Protein AF-A0AAD9HE12-F1 (afdb_monomer)

pLDDT: mean 70.18, std 16.87, range [31.22, 96.75]

Secondary structure (DSSP, 8-state):
---SHHHHHHHHHHHHHHHHTT-SSTTHHHHHHHHHHHHHHHH-TTSS-HHHHHHHHHHHHHHHHHHH-TTSHHHHHHHHHHHHHHHT--TT-HHHHHHHHHHHHHHHHHHHHHHHHHTT---TTHHHHHHHHHHHHHHT--S-GGGS-HHHHHHHHHHHHHHHHHHTTT-HHHHHHHHHHHHHHHHHHHHH--SHHHHHHHHHHHHHHHHHHHHHHHHTT-HHHHHHHHHHHHT-HHHHHHHHHHHHHHHHTS--

Foldseek 3Di:
DQADVLLVVVLVVLVVVCVVVVHDFSLVVLVVLLVVLLVCLVPPLPPDDLVNLLVLLVVLLVLVCNNPNCPPPVNVVSVVVSVVSVVPPDPPCPVVCSVVSSLSSLVSSLSSLLSSVSSVTDQPCSLVSLVSSLVSLCVVPVDDLLPDDLSSLQSNLSSLCSNLVSCVVPDLVSNLVSLVSSLVSLVSSLVPDPDPVSNVVSVVSNVVSLVVNLVSCVVVVVNVVSVVSVVVCVPPPVNVVVVVVVVVVVVVVVPD

Nearest PDB structures (foldseek):
  8f6q-assembly1_A  TM=4.944E-01  e=7.610E-02  synthetic construct
  5cwn-assembly1_A  TM=4.632E-01  e=9.139E-02  synthetic construct
  8fbo-assembly1_C  TM=3.553E-01  e=4.199E-02  synthetic construct
  8uc6-assembly1_C  TM=3.581E-01  e=2.248E+00  Homo sapiens

Structure (mmCIF, N/CA/C/O backbone):
data_AF-A0AAD9HE12-F1
#
_entry.id   AF-A0AAD9HE12-F1
#
loop_
_atom_site.group_PDB
_atom_site.id
_atom_site.type_symbol
_atom_site.label_atom_id
_atom_site.label_alt_id
_atom_site.label_comp_id
_atom_site.label_asym_id
_atom_site.label_entity_id
_atom_site.label_seq_id
_atom_site.pdbx_PDB_ins_code
_atom_site.Cartn_x
_atom_site.Cartn_y
_atom_site.Cartn_z
_atom_site.occupancy
_atom_site.B_iso_or_equiv
_atom_site.auth_seq_id
_atom_site.auth_comp_id
_atom_site.auth_asym_id
_atom_site.auth_atom_id
_atom_site.pdbx_PDB_model_num
ATOM 1 N N . MET A 1 1 ? 1.353 26.299 -1.056 1.00 31.22 1 MET A N 1
ATOM 2 C CA . MET A 1 1 ? 0.151 26.610 -1.859 1.00 31.22 1 MET A CA 1
ATOM 3 C C . MET A 1 1 ? 0.439 26.243 -3.316 1.00 31.22 1 MET A C 1
ATOM 5 O O . MET A 1 1 ? 0.582 27.115 -4.154 1.00 31.22 1 MET A O 1
ATOM 9 N N . TYR A 1 2 ? 0.605 24.945 -3.586 1.00 47.25 2 TYR A N 1
ATOM 10 C CA . TYR A 1 2 ? 0.9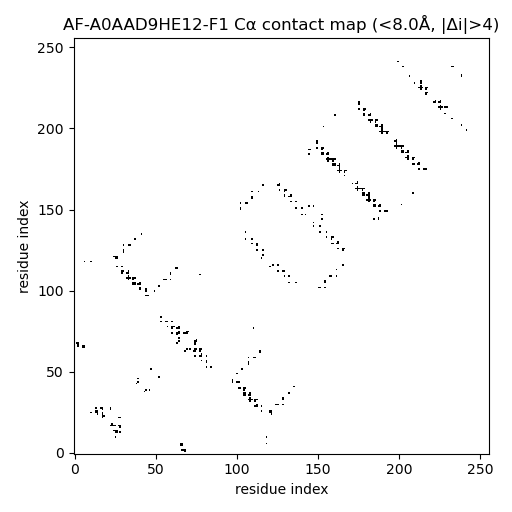69 24.383 -4.894 1.00 47.25 2 TYR A CA 1
ATOM 11 C C . TYR A 1 2 ? 0.184 23.083 -5.062 1.00 47.25 2 TYR A C 1
ATOM 13 O O . TYR A 1 2 ? 0.623 22.068 -4.536 1.00 47.25 2 TYR A O 1
ATOM 21 N N . THR A 1 3 ? -1.003 23.110 -5.675 1.00 50.00 3 THR A N 1
ATOM 22 C CA . THR A 1 3 ? -1.846 21.895 -5.736 1.00 50.00 3 THR A CA 1
ATOM 23 C C . THR A 1 3 ? -2.835 21.800 -6.908 1.00 50.00 3 THR A C 1
ATOM 25 O O . THR A 1 3 ? -3.318 20.702 -7.160 1.00 50.00 3 THR A O 1
ATOM 28 N N . THR A 1 4 ? -3.127 22.863 -7.672 1.00 55.47 4 THR A N 1
ATOM 29 C CA . THR A 1 4 ? -4.153 22.789 -8.747 1.00 55.47 4 THR A CA 1
ATOM 30 C C . THR A 1 4 ? -3.553 22.767 -10.155 1.00 55.47 4 THR A C 1
ATOM 32 O O . THR A 1 4 ? -3.792 21.835 -10.916 1.00 55.47 4 THR A O 1
ATOM 35 N N . GLU A 1 5 ? -2.699 23.737 -10.483 1.00 52.72 5 GLU A N 1
ATOM 36 C CA . GLU A 1 5 ? -2.133 23.921 -11.832 1.00 52.72 5 GLU A CA 1
ATOM 37 C C . GLU A 1 5 ? -1.258 22.737 -12.284 1.00 52.72 5 GLU A C 1
ATOM 39 O O . GLU A 1 5 ? -1.312 22.278 -13.422 1.00 52.72 5 GLU A O 1
ATOM 44 N N . ASN A 1 6 ? -0.511 22.159 -11.349 1.00 54.78 6 ASN A N 1
ATOM 45 C CA . ASN A 1 6 ? 0.391 21.039 -11.600 1.00 54.78 6 ASN A CA 1
ATOM 46 C C . ASN A 1 6 ? -0.341 19.704 -11.810 1.00 54.78 6 ASN A C 1
ATOM 48 O O . ASN A 1 6 ? 0.046 18.910 -12.672 1.00 54.78 6 ASN A O 1
ATOM 52 N N . GLY A 1 7 ? -1.430 19.479 -11.067 1.00 56.69 7 GLY A N 1
ATOM 53 C CA . GLY A 1 7 ? -2.327 18.345 -11.294 1.00 56.69 7 GLY A CA 1
ATOM 54 C C . GLY A 1 7 ? -2.987 18.423 -12.671 1.00 56.69 7 GLY A C 1
ATOM 55 O O . GLY A 1 7 ? -3.076 17.414 -13.369 1.00 56.69 7 GLY A O 1
ATOM 56 N N . GLU A 1 8 ? -3.353 19.631 -13.112 1.00 63.91 8 GLU A N 1
ATOM 57 C CA . GLU A 1 8 ? -3.877 19.859 -14.459 1.00 63.91 8 GLU A CA 1
ATOM 58 C C . GLU A 1 8 ? -2.843 19.575 -15.553 1.00 63.91 8 GLU A C 1
ATOM 60 O O . GLU A 1 8 ? -3.201 18.999 -16.579 1.00 63.91 8 GLU A O 1
ATOM 65 N N . ILE A 1 9 ? -1.568 19.931 -15.360 1.00 64.75 9 ILE A N 1
ATOM 66 C CA . ILE A 1 9 ? -0.500 19.643 -16.335 1.00 64.75 9 ILE A CA 1
ATOM 67 C C . ILE A 1 9 ? -0.335 18.133 -16.528 1.00 64.75 9 ILE A C 1
ATOM 69 O O . ILE A 1 9 ? -0.350 17.653 -17.664 1.00 64.75 9 ILE A O 1
ATOM 73 N N . LEU A 1 10 ? -0.231 17.367 -15.439 1.00 61.72 10 LEU A N 1
ATOM 74 C CA . LEU A 1 10 ? -0.092 15.913 -15.531 1.00 61.72 10 LEU A CA 1
ATOM 75 C C . LEU A 1 10 ? -1.358 15.259 -16.099 1.00 61.72 10 LEU A C 1
ATOM 77 O O . LEU A 1 10 ? -1.271 14.369 -16.943 1.00 61.72 10 LEU A O 1
ATOM 81 N N . GLN A 1 11 ? -2.542 15.738 -15.716 1.00 63.03 11 GLN A N 1
ATOM 82 C CA . GLN A 1 11 ? -3.800 15.275 -16.296 1.00 63.03 11 GLN A CA 1
ATOM 83 C C . GLN A 1 11 ? -3.858 15.542 -17.810 1.00 63.03 11 GLN A C 1
ATOM 85 O O . GLN A 1 11 ? -4.242 14.657 -18.575 1.00 63.03 11 GLN A O 1
ATOM 90 N N . ARG A 1 12 ? -3.424 16.723 -18.270 1.00 65.56 12 ARG A N 1
ATOM 91 C CA . ARG A 1 12 ? -3.326 17.061 -19.701 1.00 65.56 12 ARG A CA 1
ATOM 92 C C . ARG A 1 12 ? -2.323 16.165 -20.426 1.00 65.56 12 ARG A C 1
ATOM 94 O O . ARG A 1 12 ? -2.618 15.722 -21.534 1.00 65.56 12 ARG A O 1
ATOM 101 N N . TYR A 1 13 ? -1.188 15.853 -19.801 1.00 65.31 13 TYR A N 1
ATOM 102 C CA . TYR A 1 13 ? -0.200 14.922 -20.347 1.00 65.31 1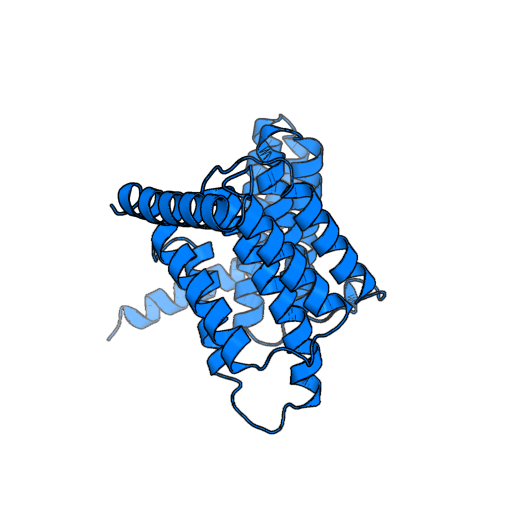3 TYR A CA 1
ATOM 103 C C . TYR A 1 13 ? -0.773 13.507 -20.517 1.00 65.31 13 TYR A C 1
ATOM 105 O O . TYR A 1 13 ? -0.642 12.909 -21.582 1.00 65.31 13 TYR A O 1
ATOM 113 N N . LEU A 1 14 ? -1.495 12.994 -19.520 1.00 62.59 14 LEU A N 1
ATOM 114 C CA . LEU A 1 14 ? -2.127 11.672 -19.578 1.00 62.59 14 LEU A CA 1
ATOM 115 C C . LEU A 1 14 ? -3.266 11.601 -20.602 1.00 62.59 14 LEU A C 1
ATOM 117 O O . LEU A 1 14 ? -3.396 10.610 -21.322 1.00 62.59 14 LEU A O 1
ATOM 121 N N . ILE A 1 15 ? -4.054 12.672 -20.733 1.00 62.66 15 ILE A N 1
ATOM 122 C CA . ILE A 1 15 ? -5.047 12.813 -21.807 1.00 62.66 15 ILE A CA 1
ATOM 123 C C . ILE A 1 15 ? -4.356 12.799 -23.175 1.00 62.66 15 ILE A C 1
ATOM 125 O O . ILE A 1 15 ? -4.838 12.147 -24.101 1.00 62.66 15 ILE A O 1
ATOM 129 N N . HIS A 1 16 ? -3.229 13.501 -23.315 1.00 63.91 16 HIS A N 1
ATOM 130 C CA . HIS A 1 16 ? -2.462 13.531 -24.556 1.00 63.91 16 HIS A CA 1
ATOM 131 C C . HIS A 1 16 ? -1.905 12.149 -24.918 1.00 63.91 16 HIS A C 1
ATOM 133 O O . HIS A 1 16 ? -2.128 11.687 -26.035 1.00 63.91 16 HIS A O 1
ATOM 139 N N . LEU A 1 17 ? -1.281 11.450 -23.965 1.00 57.59 17 LEU A N 1
ATOM 140 C CA . LEU A 1 17 ? -0.826 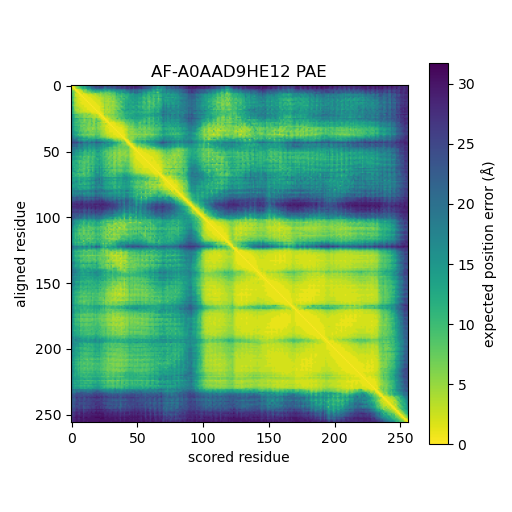10.069 -24.146 1.00 57.59 17 LEU A CA 1
ATOM 141 C C . LEU A 1 17 ? -1.972 9.131 -24.528 1.00 57.59 17 LEU A C 1
ATOM 143 O O . LEU A 1 17 ? -1.816 8.307 -25.423 1.00 57.59 17 LEU A O 1
ATOM 147 N N . SER A 1 18 ? -3.138 9.286 -23.899 1.00 57.91 18 SER A N 1
ATOM 148 C CA . SER A 1 18 ? -4.309 8.470 -24.227 1.00 57.91 18 SER A CA 1
ATOM 149 C C . SER A 1 18 ? -4.741 8.669 -25.678 1.00 57.91 18 SER A C 1
ATOM 151 O O . SER A 1 18 ? -5.004 7.701 -26.376 1.00 57.91 18 SER A O 1
ATOM 153 N N . ARG A 1 19 ? -4.730 9.913 -26.174 1.00 63.00 19 ARG A N 1
ATOM 154 C CA . ARG A 1 19 ? -5.018 10.208 -27.587 1.00 63.00 19 ARG A CA 1
ATOM 155 C C . ARG A 1 19 ? -3.965 9.632 -28.531 1.00 63.00 19 ARG A C 1
ATOM 157 O O . ARG A 1 19 ? -4.328 9.119 -29.580 1.00 63.00 19 ARG A O 1
ATOM 164 N N . MET A 1 20 ? -2.682 9.717 -28.172 1.00 57.50 20 MET A N 1
ATOM 165 C CA . MET A 1 20 ? -1.594 9.166 -28.990 1.00 57.50 20 MET A CA 1
ATOM 166 C C . MET A 1 20 ? -1.675 7.644 -29.131 1.00 57.50 20 MET A C 1
ATOM 168 O O . MET A 1 20 ? -1.297 7.108 -30.166 1.00 57.50 20 MET A O 1
ATOM 172 N N . LEU A 1 21 ? -2.145 6.961 -28.089 1.00 60.75 21 LEU A N 1
ATOM 173 C CA . LEU A 1 21 ? -2.214 5.504 -28.020 1.00 60.75 21 LEU A CA 1
ATOM 174 C C . LEU A 1 21 ? -3.592 4.940 -28.415 1.00 60.75 21 LEU A C 1
ATOM 176 O O . LEU A 1 21 ? -3.812 3.743 -28.261 1.00 60.75 21 LEU A O 1
ATOM 180 N N . ASP A 1 22 ? -4.511 5.788 -28.891 1.00 72.25 22 ASP A N 1
ATOM 181 C CA . ASP A 1 22 ? -5.915 5.448 -29.185 1.00 72.25 22 ASP A CA 1
ATOM 182 C C . ASP A 1 22 ? -6.651 4.785 -27.998 1.00 72.25 22 ASP A C 1
ATOM 184 O O . ASP A 1 22 ? -7.403 3.818 -28.109 1.00 72.25 22 ASP A O 1
ATOM 188 N N . ILE A 1 23 ? -6.395 5.315 -26.802 1.00 68.38 23 ILE A N 1
ATOM 189 C CA . ILE A 1 23 ? -6.918 4.836 -25.527 1.00 68.38 23 ILE A CA 1
ATOM 190 C C . ILE A 1 23 ? -8.110 5.698 -25.102 1.00 68.38 23 ILE A C 1
ATOM 192 O O . ILE A 1 23 ? -8.026 6.923 -24.993 1.00 68.38 23 ILE A O 1
ATOM 196 N N . LYS A 1 24 ? -9.232 5.040 -24.794 1.00 69.56 24 LYS A N 1
ATOM 197 C CA . LYS A 1 24 ? -10.515 5.692 -24.495 1.00 69.56 24 LYS A CA 1
ATOM 198 C C . LYS A 1 24 ? -10.537 6.436 -23.154 1.00 69.56 24 LYS A C 1
ATOM 200 O O . LYS A 1 24 ? -11.237 7.442 -23.033 1.00 69.56 24 LYS A O 1
ATOM 205 N N . TYR A 1 25 ? -9.807 5.955 -22.145 1.00 65.75 25 TYR A N 1
ATOM 206 C CA . TYR A 1 25 ? -9.853 6.506 -20.788 1.00 65.75 25 TYR A CA 1
ATOM 207 C C . TYR A 1 25 ? -8.529 7.177 -20.391 1.00 65.75 25 TYR A C 1
ATOM 209 O O . TYR A 1 25 ? -7.493 6.522 -20.427 1.00 65.75 25 TYR A O 1
ATOM 217 N N . PRO A 1 26 ? -8.538 8.436 -19.906 1.00 55.84 26 PRO A N 1
ATOM 218 C CA . PRO A 1 26 ? -7.313 9.163 -19.552 1.00 55.84 26 PRO A CA 1
ATOM 219 C C . PRO A 1 26 ? -6.422 8.511 -18.479 1.00 55.84 26 PRO A C 1
ATOM 221 O O . PRO A 1 26 ? -5.240 8.825 -18.401 1.00 55.84 26 PRO A O 1
ATOM 224 N N . GLY A 1 27 ? -6.979 7.630 -17.635 1.00 59.03 27 GLY A N 1
ATOM 225 C CA . GLY A 1 27 ? -6.230 6.863 -16.626 1.00 59.03 27 GLY A CA 1
ATOM 226 C C . GLY A 1 27 ? -5.652 5.539 -17.133 1.00 59.03 27 GLY A C 1
ATOM 227 O O . GLY A 1 27 ? -4.763 4.972 -16.509 1.00 59.03 27 GLY A O 1
ATOM 228 N N . GLN A 1 28 ? -6.103 5.058 -18.288 1.00 64.38 28 GLN A N 1
ATOM 229 C CA . GLN A 1 28 ? -5.742 3.744 -18.812 1.00 64.38 28 GLN A CA 1
ATOM 230 C C . GLN A 1 28 ? -4.272 3.620 -19.276 1.00 64.38 28 GLN A C 1
ATOM 232 O O . GLN A 1 28 ? -3.720 2.534 -19.108 1.00 64.38 28 GLN A O 1
ATOM 237 N N . PRO A 1 29 ? -3.554 4.678 -19.727 1.00 64.38 29 PRO A N 1
ATOM 238 C CA . PRO A 1 29 ? -2.102 4.584 -19.914 1.00 64.38 29 PRO A CA 1
ATOM 239 C C . PRO A 1 29 ? -1.359 4.243 -18.616 1.00 64.38 29 PRO A C 1
ATOM 241 O O . PRO A 1 29 ? -0.378 3.502 -18.634 1.00 64.38 29 PRO A O 1
ATOM 244 N N . ILE A 1 30 ? -1.847 4.745 -17.477 1.00 64.06 30 ILE A N 1
ATOM 245 C CA . ILE A 1 30 ? -1.282 4.429 -16.165 1.00 64.06 30 ILE A CA 1
ATOM 246 C C . ILE A 1 30 ? -1.613 2.986 -15.775 1.00 64.06 30 ILE A C 1
ATOM 248 O O . ILE A 1 30 ? -0.721 2.258 -15.339 1.00 64.06 30 ILE A O 1
ATOM 252 N N . SER A 1 31 ? -2.854 2.545 -15.987 1.00 64.00 31 SER A N 1
ATOM 253 C CA . SER A 1 31 ? -3.232 1.144 -15.773 1.00 64.00 31 SER A CA 1
ATOM 254 C C . SER A 1 31 ? -2.365 0.187 -16.596 1.00 64.00 31 SER A C 1
ATOM 256 O O . SER A 1 31 ? -1.912 -0.832 -16.078 1.00 64.00 31 SER A O 1
ATOM 258 N N . PHE A 1 32 ? -2.055 0.537 -17.848 1.00 66.50 32 PHE A N 1
ATOM 259 C CA . PHE A 1 32 ? -1.150 -0.236 -18.698 1.00 66.50 32 PHE A CA 1
ATOM 260 C C . PHE A 1 32 ? 0.290 -0.229 -18.194 1.00 66.50 32 PHE A C 1
ATOM 262 O O . PHE A 1 32 ? 0.913 -1.288 -18.164 1.00 66.50 32 PHE A O 1
ATOM 269 N N . ALA A 1 33 ? 0.807 0.915 -17.745 1.00 67.88 33 ALA A N 1
ATOM 270 C CA . ALA A 1 33 ? 2.136 0.985 -17.146 1.00 67.88 33 ALA A CA 1
ATOM 271 C C . ALA A 1 33 ? 2.226 0.122 -15.875 1.00 67.88 33 ALA A C 1
ATOM 273 O O . ALA A 1 33 ? 3.153 -0.672 -15.733 1.00 67.88 33 ALA A O 1
ATOM 274 N N . ALA A 1 34 ? 1.237 0.205 -14.981 1.00 67.94 34 ALA A N 1
ATOM 275 C CA . ALA A 1 34 ? 1.175 -0.617 -13.775 1.00 67.94 34 ALA A CA 1
ATOM 276 C C . ALA A 1 34 ? 1.058 -2.114 -14.097 1.00 67.94 34 ALA A C 1
ATOM 278 O O . ALA A 1 34 ? 1.786 -2.928 -13.528 1.00 67.94 34 ALA A O 1
ATOM 279 N N . ALA A 1 35 ? 0.191 -2.479 -15.044 1.00 69.00 35 ALA A N 1
ATOM 280 C CA . ALA A 1 35 ? 0.036 -3.856 -15.495 1.00 69.00 35 ALA A CA 1
ATOM 281 C C . ALA A 1 35 ? 1.322 -4.399 -16.131 1.00 69.00 35 ALA A C 1
ATOM 283 O O . ALA A 1 35 ? 1.683 -5.543 -15.858 1.00 69.00 35 ALA A O 1
ATOM 284 N N . ALA A 1 36 ? 2.025 -3.592 -16.930 1.00 70.56 36 ALA A N 1
ATOM 285 C CA . ALA A 1 36 ? 3.307 -3.949 -17.526 1.00 70.56 36 ALA A CA 1
ATOM 286 C C . ALA A 1 36 ? 4.388 -4.145 -16.453 1.00 70.56 36 ALA A C 1
ATOM 288 O O . ALA A 1 36 ? 5.088 -5.151 -16.478 1.00 70.56 36 ALA A O 1
ATOM 289 N N . MET A 1 37 ? 4.471 -3.262 -15.450 1.00 72.00 37 MET A N 1
ATOM 290 C CA . MET A 1 37 ? 5.394 -3.434 -14.318 1.00 72.00 37 MET A CA 1
ATOM 291 C C . MET A 1 37 ? 5.098 -4.724 -13.538 1.00 72.00 37 MET A C 1
ATOM 293 O O . MET A 1 37 ? 6.009 -5.491 -13.242 1.00 72.00 37 MET A O 1
ATOM 297 N N . GLN A 1 38 ? 3.825 -5.026 -13.270 1.00 72.19 38 GLN A N 1
ATOM 298 C CA . GLN A 1 38 ? 3.429 -6.290 -12.632 1.00 72.19 38 GLN A CA 1
ATOM 299 C C . GLN A 1 38 ? 3.722 -7.522 -13.508 1.00 72.19 38 GLN A C 1
ATOM 301 O O . GLN A 1 38 ? 4.017 -8.589 -12.983 1.00 72.19 38 GLN A O 1
ATOM 306 N N . GLN A 1 39 ? 3.653 -7.405 -14.837 1.00 71.56 39 GLN A N 1
ATOM 307 C CA . GLN A 1 39 ? 4.030 -8.489 -15.755 1.00 71.56 39 GLN A CA 1
ATOM 308 C C . GLN A 1 39 ? 5.547 -8.701 -15.818 1.00 71.56 39 GLN A C 1
ATOM 310 O O . GLN A 1 39 ? 5.995 -9.842 -15.909 1.00 71.56 39 GLN A O 1
ATOM 315 N N . LEU A 1 40 ? 6.339 -7.627 -15.746 1.00 68.62 40 LEU A N 1
ATOM 316 C CA . LEU A 1 40 ? 7.800 -7.711 -15.693 1.00 68.62 40 LEU A CA 1
ATOM 317 C C . LEU A 1 40 ? 8.273 -8.427 -14.424 1.00 68.62 40 LEU A C 1
ATOM 319 O O . LEU A 1 40 ? 9.210 -9.218 -14.500 1.00 68.62 40 LEU A O 1
ATOM 323 N N . PHE A 1 41 ? 7.573 -8.230 -13.303 1.00 65.38 41 PHE A N 1
ATOM 324 C CA . PHE A 1 41 ? 7.769 -9.023 -12.086 1.00 65.38 41 PHE A CA 1
ATOM 325 C C . PHE A 1 41 ? 7.509 -10.520 -12.299 1.00 65.38 41 PHE A C 1
ATOM 327 O O . PHE A 1 41 ? 8.310 -11.346 -11.876 1.00 65.38 41 PHE A O 1
ATOM 334 N N . ASP A 1 42 ? 6.395 -10.861 -12.951 1.00 65.06 42 ASP A N 1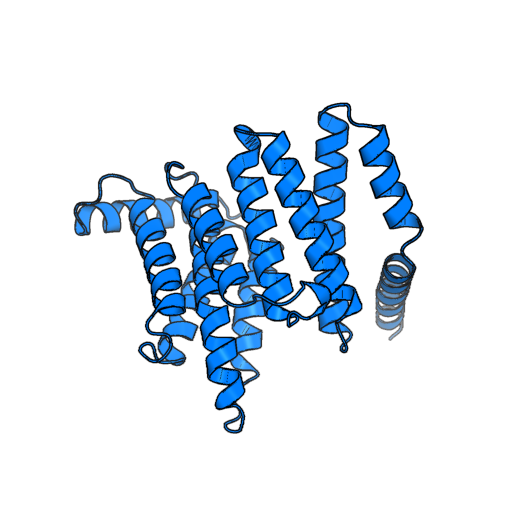
ATOM 335 C CA . ASP A 1 42 ? 5.937 -12.245 -13.125 1.00 65.06 42 ASP A CA 1
ATOM 336 C C . ASP A 1 42 ? 6.799 -13.038 -14.126 1.00 65.06 42 ASP A C 1
ATOM 338 O O . ASP A 1 42 ? 7.010 -14.236 -13.953 1.00 65.06 42 ASP A O 1
ATOM 342 N N . LYS A 1 43 ? 7.308 -12.392 -15.188 1.00 62.66 43 LYS A N 1
ATOM 343 C CA . LYS A 1 43 ? 7.855 -13.125 -16.346 1.00 62.66 43 LYS A CA 1
ATOM 344 C C . LYS A 1 43 ? 9.291 -12.789 -16.744 1.00 62.66 43 LYS A C 1
ATOM 346 O O . LYS A 1 43 ? 9.920 -13.633 -17.379 1.00 62.66 43 LYS A O 1
ATOM 351 N N . GLN A 1 44 ? 9.797 -11.578 -16.485 1.00 60.09 44 GLN A N 1
ATOM 352 C CA . GLN A 1 44 ? 10.957 -11.041 -17.226 1.00 60.09 44 GLN A CA 1
ATOM 353 C C . GLN A 1 44 ? 11.775 -9.991 -16.445 1.00 60.09 44 GLN A C 1
ATOM 355 O O . GLN A 1 44 ? 12.209 -8.983 -17.005 1.00 60.09 44 GLN A O 1
ATOM 360 N N . ALA A 1 45 ? 12.033 -10.222 -15.158 1.00 55.78 45 ALA A N 1
ATOM 361 C CA . ALA A 1 45 ? 12.737 -9.266 -14.298 1.00 55.78 45 ALA A CA 1
ATOM 362 C C . ALA A 1 45 ? 14.144 -8.857 -14.783 1.00 55.78 45 ALA A C 1
ATOM 364 O O . ALA A 1 45 ? 14.629 -7.775 -14.435 1.00 55.78 45 ALA A O 1
ATOM 365 N N . ASP A 1 46 ? 14.773 -9.696 -15.607 1.00 60.84 46 ASP A N 1
ATOM 366 C CA . ASP A 1 46 ? 16.124 -9.504 -16.141 1.00 60.84 46 ASP A CA 1
ATOM 367 C C . ASP A 1 46 ? 16.170 -8.611 -17.392 1.00 60.84 46 ASP A C 1
ATOM 369 O O . ASP A 1 46 ? 17.254 -8.220 -17.822 1.00 60.84 46 ASP A O 1
ATOM 373 N N . GLN A 1 47 ? 15.017 -8.279 -17.984 1.00 63.28 47 GLN A N 1
ATOM 374 C CA . GLN A 1 47 ? 14.951 -7.564 -19.264 1.00 63.28 47 GLN A CA 1
ATOM 375 C C . GLN A 1 47 ? 15.056 -6.044 -19.149 1.00 63.28 47 GLN A C 1
ATOM 377 O O . GLN A 1 47 ? 15.308 -5.379 -20.153 1.00 63.28 47 GLN A O 1
ATOM 382 N N . VAL A 1 48 ? 14.883 -5.486 -17.949 1.00 63.75 48 VAL A N 1
ATOM 383 C CA . VAL A 1 48 ? 15.043 -4.048 -17.712 1.00 63.75 48 VAL A CA 1
ATOM 384 C C . VAL A 1 48 ? 16.296 -3.818 -16.880 1.00 63.75 48 VAL A C 1
ATOM 386 O O . VAL A 1 48 ? 16.463 -4.357 -15.779 1.00 63.75 48 VAL A O 1
ATOM 389 N N . ASP A 1 49 ? 17.212 -3.019 -17.421 1.00 68.62 49 ASP A N 1
ATOM 390 C CA . ASP A 1 49 ? 18.409 -2.630 -16.695 1.00 68.62 49 ASP A CA 1
ATOM 391 C C . ASP A 1 49 ? 18.055 -1.760 -15.470 1.00 68.62 49 ASP A C 1
ATOM 393 O O . ASP A 1 49 ? 17.000 -1.123 -15.378 1.00 68.62 49 ASP A O 1
ATOM 397 N N . TYR A 1 50 ? 18.955 -1.741 -14.488 1.00 63.62 50 TYR A N 1
ATOM 398 C CA . TYR A 1 50 ? 18.723 -1.034 -13.229 1.00 63.62 50 TYR A CA 1
ATOM 399 C C . TYR A 1 50 ? 18.609 0.490 -13.407 1.00 63.62 50 TYR A C 1
ATOM 401 O O . TYR A 1 50 ? 17.834 1.128 -12.699 1.00 63.62 50 TYR A O 1
ATOM 409 N N . SER A 1 51 ? 19.347 1.082 -14.352 1.00 63.66 51 SER A N 1
ATOM 410 C CA . SER A 1 51 ? 19.298 2.526 -14.626 1.00 63.66 51 SER A CA 1
ATOM 411 C C . SER A 1 51 ? 17.954 2.972 -15.200 1.00 63.66 51 SER A C 1
ATOM 413 O O . SER A 1 51 ? 17.452 4.040 -14.842 1.00 63.66 51 SER A O 1
ATOM 415 N N . THR A 1 52 ? 17.333 2.139 -16.029 1.00 63.91 52 THR A N 1
ATOM 416 C CA . THR A 1 52 ? 16.002 2.357 -16.588 1.00 63.91 52 THR A CA 1
ATOM 417 C C . THR A 1 52 ? 14.954 2.287 -15.479 1.00 63.91 52 THR A C 1
ATOM 419 O O . THR A 1 52 ? 14.145 3.204 -15.338 1.00 63.91 52 THR A O 1
ATOM 422 N N . LEU A 1 53 ? 15.028 1.275 -14.609 1.00 62.12 53 LEU A N 1
ATOM 423 C CA . LEU A 1 53 ? 14.166 1.175 -13.425 1.00 62.12 53 LEU A CA 1
ATOM 424 C C . LEU A 1 53 ? 14.296 2.378 -12.489 1.00 62.12 53 LEU A C 1
ATOM 426 O O . LEU A 1 53 ? 13.291 2.947 -12.068 1.00 62.12 53 LEU A O 1
ATOM 430 N N . TYR A 1 54 ? 15.526 2.790 -12.194 1.00 61.66 54 TYR A N 1
ATOM 431 C CA . TYR A 1 54 ? 15.806 3.962 -11.373 1.00 61.66 54 TYR A CA 1
ATOM 432 C C . TYR A 1 54 ? 15.233 5.246 -11.989 1.00 61.66 54 TYR A C 1
ATOM 434 O O . TYR A 1 54 ? 14.614 6.055 -11.299 1.00 61.66 54 TYR A O 1
ATOM 442 N N . THR A 1 55 ? 15.378 5.414 -13.304 1.00 62.16 55 THR A N 1
ATOM 443 C CA . THR A 1 55 ? 14.829 6.568 -14.027 1.00 62.16 55 THR A CA 1
ATOM 444 C C . THR A 1 55 ? 13.310 6.623 -13.907 1.00 62.16 55 THR A C 1
ATOM 446 O O . THR A 1 55 ? 12.758 7.680 -13.604 1.00 62.16 55 THR A O 1
ATOM 449 N N . ILE A 1 56 ? 12.635 5.481 -14.061 1.00 62.88 56 ILE A N 1
ATOM 450 C CA . ILE A 1 56 ? 11.182 5.381 -13.888 1.00 62.88 56 ILE A CA 1
ATOM 451 C C . ILE A 1 56 ? 10.792 5.722 -12.442 1.00 62.88 56 ILE A C 1
ATOM 453 O O . ILE A 1 56 ? 9.868 6.503 -12.233 1.00 62.88 56 ILE A O 1
ATOM 457 N N . GLN A 1 57 ? 11.516 5.207 -11.441 1.00 61.41 57 GLN A N 1
ATOM 458 C CA . GLN A 1 57 ? 11.260 5.517 -10.026 1.00 61.41 57 GLN A CA 1
ATOM 459 C C . GLN A 1 57 ? 11.364 7.004 -9.727 1.00 61.41 57 GLN A C 1
ATOM 461 O O . GLN A 1 57 ? 10.488 7.547 -9.058 1.00 61.41 57 GLN A O 1
ATOM 466 N N . ARG A 1 58 ? 12.403 7.661 -10.250 1.00 60.25 58 ARG A N 1
ATOM 467 C CA . ARG A 1 58 ? 12.603 9.096 -10.073 1.00 60.25 58 ARG A CA 1
ATOM 468 C C . ARG A 1 58 ? 11.473 9.897 -10.712 1.00 60.25 58 ARG A C 1
ATOM 470 O O . ARG A 1 58 ? 10.858 10.696 -10.025 1.00 60.25 58 ARG A O 1
ATOM 477 N N . ILE A 1 59 ? 11.126 9.611 -11.970 1.00 61.28 59 ILE A N 1
ATOM 478 C CA . ILE A 1 59 ? 10.024 10.298 -12.670 1.00 61.28 59 ILE A CA 1
ATOM 479 C C . ILE A 1 59 ? 8.714 10.178 -11.883 1.00 61.28 59 ILE A C 1
ATOM 481 O O . ILE A 1 59 ? 7.983 11.154 -11.727 1.00 61.28 59 ILE A O 1
ATOM 485 N N . VAL A 1 60 ? 8.418 8.985 -11.367 1.00 60.34 60 VAL A N 1
ATOM 486 C CA . VAL A 1 60 ? 7.191 8.733 -10.608 1.00 60.34 60 VAL A CA 1
ATOM 487 C C . VAL A 1 60 ? 7.219 9.438 -9.242 1.00 60.34 60 VAL A C 1
ATOM 489 O O . VAL A 1 60 ? 6.212 10.025 -8.846 1.00 60.34 60 VAL A O 1
ATOM 492 N N . ALA A 1 61 ? 8.348 9.419 -8.528 1.00 59.19 61 ALA A N 1
ATOM 493 C CA . A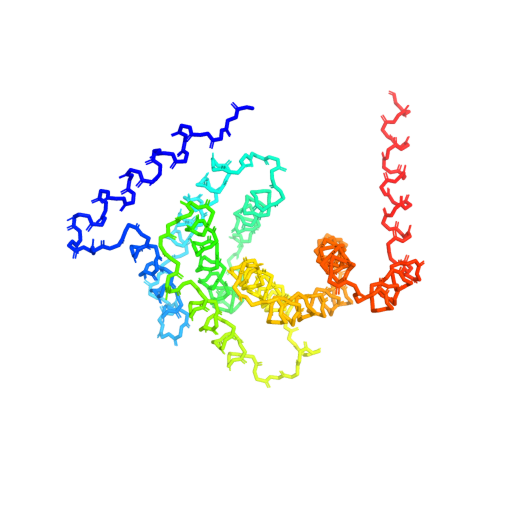LA A 1 61 ? 8.501 10.124 -7.253 1.00 59.19 61 ALA A CA 1
ATOM 494 C C . ALA A 1 61 ? 8.415 11.650 -7.414 1.00 59.19 61 ALA A C 1
ATOM 496 O O . ALA A 1 61 ? 7.753 12.313 -6.613 1.00 59.19 61 ALA A O 1
ATOM 497 N N . ASP A 1 62 ? 9.006 12.190 -8.482 1.00 58.84 62 ASP A N 1
ATOM 498 C CA . ASP A 1 62 ? 8.915 13.604 -8.848 1.00 58.84 62 ASP A CA 1
ATOM 499 C C . ASP A 1 62 ? 7.455 13.977 -9.126 1.00 58.84 62 ASP A C 1
ATOM 501 O O . ASP A 1 62 ? 6.952 14.960 -8.588 1.00 58.84 62 ASP A O 1
ATOM 505 N N . CYS A 1 63 ? 6.725 13.143 -9.876 1.00 58.09 63 CYS A N 1
ATOM 506 C CA . CYS A 1 63 ? 5.290 13.331 -10.098 1.00 58.09 63 CYS A CA 1
ATOM 507 C C . CYS A 1 63 ? 4.503 13.342 -8.776 1.00 58.09 63 CYS A C 1
ATOM 509 O O . CYS A 1 63 ? 3.613 14.168 -8.595 1.00 58.09 63 CYS A O 1
ATOM 511 N N . TYR A 1 64 ? 4.837 12.462 -7.831 1.00 55.72 64 TYR A N 1
ATOM 512 C CA . TYR A 1 64 ? 4.190 12.391 -6.519 1.00 55.72 64 TYR A CA 1
ATOM 513 C C . TYR A 1 64 ? 4.403 13.654 -5.685 1.00 55.72 64 TYR A C 1
ATOM 515 O O . TYR A 1 64 ? 3.441 14.270 -5.216 1.00 55.72 64 TYR A O 1
ATOM 523 N N . THR A 1 65 ? 5.668 14.055 -5.573 1.00 57.03 65 THR A N 1
ATOM 524 C CA . THR A 1 65 ? 6.107 15.280 -4.905 1.00 57.03 65 THR A CA 1
ATOM 525 C C . THR A 1 65 ? 5.425 16.499 -5.514 1.00 57.03 65 THR A C 1
ATOM 527 O O . THR A 1 65 ? 4.926 17.363 -4.796 1.00 57.03 65 THR A O 1
ATOM 530 N N . HIS A 1 66 ? 5.305 16.524 -6.840 1.00 59.78 66 HIS A N 1
ATOM 531 C CA . HIS A 1 66 ? 4.687 17.617 -7.581 1.00 59.78 66 HIS A CA 1
ATOM 532 C C . HIS A 1 66 ? 3.164 17.709 -7.398 1.00 59.78 66 HIS A C 1
ATOM 534 O O . HIS A 1 66 ? 2.616 18.809 -7.357 1.00 59.78 66 HIS A O 1
ATOM 540 N N . ILE A 1 67 ? 2.465 16.573 -7.277 1.00 54.38 67 ILE A N 1
ATOM 541 C CA . ILE A 1 67 ? 0.998 16.525 -7.110 1.00 54.38 67 ILE A CA 1
ATOM 542 C C . ILE A 1 67 ? 0.584 16.781 -5.660 1.00 54.38 67 ILE A C 1
ATOM 544 O O . ILE A 1 67 ? -0.401 17.476 -5.411 1.00 54.38 67 ILE A O 1
ATOM 548 N N . ARG A 1 68 ? 1.285 16.170 -4.699 1.00 52.56 68 ARG A N 1
ATOM 549 C CA . ARG A 1 68 ? 0.865 16.137 -3.286 1.00 52.56 68 ARG A CA 1
ATOM 550 C C . ARG A 1 68 ? 1.648 17.100 -2.399 1.00 52.56 68 ARG A C 1
ATOM 552 O O . ARG A 1 68 ? 1.236 17.352 -1.270 1.00 52.56 68 ARG A O 1
ATOM 559 N N . GLY A 1 69 ? 2.732 17.666 -2.922 1.00 51.47 69 GLY A N 1
ATOM 560 C CA . GLY A 1 69 ? 3.654 18.531 -2.200 1.00 51.47 69 GLY A CA 1
ATOM 561 C C . GLY A 1 69 ? 4.789 17.750 -1.538 1.00 51.47 69 GLY A C 1
ATOM 562 O O . GLY A 1 69 ? 4.650 16.571 -1.209 1.00 51.47 69 GLY A O 1
ATOM 563 N N . GLU A 1 70 ? 5.908 18.437 -1.315 1.00 53.56 70 GLU A N 1
ATOM 564 C CA . GLU A 1 70 ? 7.151 17.893 -0.743 1.00 53.56 70 GLU A CA 1
ATOM 565 C C . GLU A 1 70 ? 6.991 17.355 0.683 1.00 53.56 70 GLU A C 1
ATOM 567 O O . GLU A 1 70 ? 7.701 16.434 1.077 1.00 53.56 70 GLU A O 1
ATOM 572 N N . CYS A 1 71 ? 6.026 17.885 1.438 1.00 49.41 71 CYS A N 1
ATOM 573 C CA . CYS A 1 71 ? 5.787 17.507 2.831 1.00 49.41 71 CYS A CA 1
ATOM 574 C C . CYS A 1 71 ? 4.694 16.436 3.015 1.00 49.41 71 CYS A C 1
ATOM 576 O O . CYS A 1 71 ? 4.421 16.052 4.152 1.00 49.41 71 CYS A O 1
ATOM 578 N N . ASP A 1 72 ? 4.028 15.967 1.948 1.00 52.84 72 ASP A N 1
ATOM 579 C CA . ASP A 1 72 ? 3.088 14.839 2.066 1.00 52.84 72 ASP A CA 1
ATOM 580 C C . ASP A 1 72 ? 3.880 13.568 2.392 1.00 52.84 72 ASP A C 1
ATOM 582 O O . ASP A 1 72 ? 4.886 13.266 1.752 1.00 52.84 72 ASP A O 1
ATOM 586 N N . LEU A 1 73 ? 3.420 12.806 3.388 1.00 50.00 73 LEU A N 1
ATOM 587 C CA . LEU A 1 73 ? 4.101 11.592 3.840 1.00 50.00 73 LEU A CA 1
ATOM 588 C C . LEU A 1 73 ? 4.369 10.619 2.683 1.00 50.00 73 LEU A C 1
ATOM 590 O O . LEU A 1 73 ? 5.425 10.003 2.647 1.00 50.00 73 LEU A O 1
ATOM 594 N N . ASN A 1 74 ? 3.468 10.501 1.707 1.00 52.09 74 ASN A N 1
ATOM 595 C CA . ASN A 1 74 ? 3.665 9.616 0.560 1.00 52.09 74 ASN A CA 1
ATOM 596 C C . ASN A 1 74 ? 4.682 10.181 -0.436 1.00 52.09 74 ASN A C 1
ATOM 598 O O . ASN A 1 74 ? 5.409 9.396 -1.038 1.00 52.09 74 ASN A O 1
ATOM 602 N N . SER A 1 75 ? 4.780 11.506 -0.575 1.00 51.94 75 SER A N 1
ATOM 603 C CA . SER A 1 75 ? 5.861 12.157 -1.330 1.00 51.94 75 SER A CA 1
ATOM 604 C C . SER A 1 75 ? 7.214 11.927 -0.665 1.00 51.94 75 SER A C 1
ATOM 606 O O . SER A 1 75 ? 8.155 11.498 -1.325 1.00 51.94 75 SER A O 1
ATOM 608 N N . ILE A 1 76 ? 7.302 12.110 0.656 1.00 53.03 76 ILE A N 1
ATOM 609 C CA . ILE A 1 76 ? 8.514 11.829 1.438 1.00 53.03 76 ILE A CA 1
ATOM 610 C C . ILE A 1 76 ? 8.890 10.349 1.316 1.00 53.03 76 ILE A C 1
ATOM 612 O O . ILE A 1 76 ? 10.051 10.021 1.082 1.00 53.03 76 ILE A O 1
ATOM 616 N N . LEU A 1 77 ? 7.915 9.439 1.419 1.00 55.53 77 LEU A N 1
ATOM 617 C CA . LEU A 1 77 ? 8.138 8.007 1.233 1.00 55.53 77 LEU A CA 1
ATOM 618 C C . LEU A 1 77 ? 8.598 7.691 -0.193 1.00 55.53 77 LEU A C 1
ATOM 620 O O . LEU A 1 77 ? 9.528 6.907 -0.351 1.00 55.53 77 LEU A O 1
ATOM 624 N N . ALA A 1 78 ? 7.997 8.288 -1.223 1.00 54.78 78 ALA A N 1
ATOM 625 C CA . ALA A 1 78 ? 8.414 8.103 -2.610 1.00 54.78 78 ALA A CA 1
ATOM 626 C C . ALA A 1 78 ? 9.856 8.592 -2.838 1.00 54.78 78 ALA A C 1
ATOM 628 O O . ALA A 1 78 ? 10.668 7.849 -3.388 1.00 54.78 78 ALA A O 1
ATOM 629 N N . SER A 1 79 ? 10.205 9.777 -2.335 1.00 52.91 79 SER A N 1
ATOM 630 C CA . SER A 1 79 ? 11.542 10.372 -2.453 1.00 52.91 79 SER A CA 1
ATOM 631 C C . SER A 1 79 ? 12.604 9.608 -1.659 1.00 52.91 79 SER A C 1
ATOM 633 O O . SER A 1 79 ? 13.649 9.255 -2.205 1.00 52.91 79 SER A O 1
ATOM 635 N N . ASN A 1 80 ? 12.321 9.233 -0.408 1.00 53.75 80 ASN A N 1
ATOM 636 C CA . ASN A 1 80 ? 13.218 8.392 0.392 1.00 53.75 80 ASN A CA 1
ATOM 637 C C . ASN A 1 80 ? 13.453 7.026 -0.270 1.00 53.75 80 ASN A C 1
ATOM 639 O O . ASN A 1 80 ? 14.562 6.497 -0.221 1.00 53.75 80 ASN A O 1
ATOM 643 N N . ARG A 1 81 ? 12.443 6.472 -0.956 1.00 54.22 81 ARG A N 1
ATOM 644 C CA . ARG A 1 81 ? 12.565 5.213 -1.711 1.00 54.22 81 ARG A CA 1
ATOM 645 C C . ARG A 1 81 ? 13.463 5.343 -2.949 1.00 54.22 81 ARG A C 1
ATOM 647 O O . ARG A 1 81 ? 14.102 4.352 -3.298 1.00 54.22 81 ARG A O 1
ATOM 654 N N . VAL A 1 82 ? 13.554 6.517 -3.584 1.00 52.69 82 VAL A N 1
ATOM 655 C CA . VAL A 1 82 ? 14.527 6.793 -4.664 1.00 52.69 82 VAL A CA 1
ATOM 656 C C . VAL A 1 82 ? 15.945 6.891 -4.093 1.00 52.69 82 VAL A C 1
ATOM 658 O O . VAL A 1 82 ? 16.867 6.281 -4.632 1.00 52.69 82 VAL A O 1
ATOM 661 N N . ILE A 1 83 ? 16.109 7.577 -2.957 1.00 47.12 83 ILE A N 1
ATOM 662 C CA . ILE A 1 83 ? 17.406 7.770 -2.289 1.00 47.12 83 ILE A CA 1
ATOM 663 C C . ILE A 1 83 ? 17.984 6.437 -1.783 1.00 47.12 83 ILE A C 1
ATOM 665 O O . ILE A 1 83 ? 19.159 6.151 -2.010 1.00 47.12 83 ILE A O 1
ATOM 669 N N . SER A 1 84 ? 17.176 5.561 -1.172 1.00 48.16 84 SER A N 1
ATOM 670 C CA . SER A 1 84 ? 17.639 4.232 -0.731 1.00 48.16 84 SER A CA 1
ATOM 671 C C . SER A 1 84 ? 18.105 3.339 -1.888 1.00 48.16 84 SER A C 1
ATOM 673 O O . SER A 1 84 ? 18.996 2.511 -1.706 1.00 48.16 84 SER A O 1
ATOM 675 N N . SER A 1 85 ? 17.553 3.523 -3.090 1.00 47.62 85 SER A N 1
ATOM 676 C CA . SER A 1 85 ? 17.996 2.813 -4.297 1.00 47.62 85 SER A CA 1
ATOM 677 C C . SER A 1 85 ? 19.359 3.315 -4.814 1.00 47.62 85 SER A C 1
ATOM 679 O O . SER A 1 85 ? 20.035 2.585 -5.539 1.00 47.62 85 SER A O 1
ATOM 681 N N . MET A 1 86 ? 19.809 4.516 -4.422 1.00 44.75 86 MET A N 1
ATOM 682 C CA . MET A 1 86 ? 21.150 5.036 -4.745 1.00 44.75 86 MET A CA 1
ATOM 683 C C . MET A 1 86 ? 22.242 4.512 -3.802 1.00 44.75 86 MET A C 1
ATOM 685 O O . MET A 1 86 ? 23.379 4.323 -4.226 1.00 44.75 86 MET A O 1
ATOM 689 N N . ALA A 1 87 ? 21.910 4.264 -2.531 1.00 44.31 87 ALA A N 1
ATOM 690 C CA . ALA A 1 87 ? 22.885 3.882 -1.505 1.00 44.31 87 ALA A CA 1
ATOM 691 C C . ALA A 1 87 ? 23.466 2.461 -1.687 1.00 44.31 87 ALA A C 1
ATOM 693 O O . ALA A 1 87 ? 24.543 2.167 -1.179 1.00 44.31 87 ALA A O 1
ATOM 694 N N . ASN A 1 88 ? 22.799 1.591 -2.456 1.00 46.59 88 ASN A N 1
ATOM 695 C CA . ASN A 1 88 ? 23.184 0.187 -2.665 1.00 46.59 88 ASN A CA 1
ATOM 696 C C . ASN A 1 88 ? 23.937 -0.056 -3.992 1.00 46.59 88 ASN A C 1
ATOM 698 O O . ASN A 1 88 ? 23.701 -1.048 -4.690 1.00 46.59 88 ASN A O 1
ATOM 702 N N . HIS A 1 89 ? 24.844 0.850 -4.368 1.00 46.44 89 HIS A N 1
ATOM 703 C CA . HIS A 1 89 ? 25.636 0.760 -5.605 1.00 46.44 89 HIS A CA 1
ATOM 704 C C . HIS A 1 89 ? 26.890 -0.130 -5.522 1.00 46.44 89 HIS A C 1
ATOM 706 O O . HIS A 1 89 ? 27.677 -0.149 -6.463 1.00 46.44 89 HIS A O 1
ATOM 712 N N . ASP A 1 90 ? 27.052 -0.921 -4.461 1.00 41.19 90 ASP A N 1
ATOM 713 C CA . ASP A 1 90 ? 28.208 -1.808 -4.312 1.00 41.19 90 ASP A CA 1
ATOM 714 C C . ASP A 1 90 ? 28.010 -3.156 -5.047 1.00 41.19 90 ASP A C 1
ATOM 716 O O . ASP A 1 90 ? 26.942 -3.780 -5.004 1.00 41.19 90 ASP A O 1
ATOM 720 N N . GLU A 1 91 ? 29.029 -3.612 -5.779 1.00 39.34 91 GLU A N 1
ATOM 721 C CA . GLU A 1 91 ? 28.935 -4.673 -6.802 1.00 39.34 91 GLU A CA 1
ATOM 722 C C . GLU A 1 91 ? 28.781 -6.105 -6.251 1.00 39.34 91 GLU A C 1
ATOM 724 O O . GLU A 1 91 ? 28.474 -7.031 -7.002 1.00 39.34 91 GLU A O 1
ATOM 729 N N . ARG A 1 92 ? 28.901 -6.321 -4.934 1.00 36.28 92 ARG A N 1
ATOM 730 C CA . ARG A 1 92 ? 28.834 -7.663 -4.308 1.00 36.28 92 ARG A CA 1
ATOM 731 C C . ARG A 1 92 ? 27.419 -8.248 -4.138 1.00 36.28 92 ARG A C 1
ATOM 733 O O . ARG A 1 92 ? 27.252 -9.320 -3.564 1.00 36.28 92 ARG A O 1
ATOM 740 N N . VAL A 1 93 ? 26.391 -7.583 -4.660 1.00 42.38 93 VAL A N 1
ATOM 741 C CA . VAL A 1 93 ? 24.969 -7.810 -4.332 1.00 42.38 93 VAL A CA 1
ATOM 742 C C . VAL A 1 93 ? 24.217 -8.443 -5.518 1.00 42.38 93 VAL A C 1
ATOM 744 O O . VAL A 1 93 ? 23.098 -8.063 -5.833 1.00 42.38 93 VAL A O 1
ATOM 747 N N . MET A 1 94 ? 24.808 -9.389 -6.257 1.00 35.88 94 MET A N 1
ATOM 748 C CA . MET A 1 94 ? 24.170 -9.879 -7.495 1.00 35.88 94 MET A CA 1
ATOM 749 C C . MET A 1 94 ? 22.917 -10.748 -7.242 1.00 35.88 94 MET A C 1
ATOM 751 O O . MET A 1 94 ? 21.924 -10.600 -7.949 1.00 35.88 94 MET A O 1
ATOM 755 N N . TYR A 1 95 ? 22.908 -11.577 -6.189 1.00 33.50 95 TYR A N 1
ATOM 756 C CA . TYR A 1 95 ? 21.748 -12.413 -5.820 1.00 33.50 95 TYR A CA 1
ATOM 757 C C . TYR A 1 95 ? 20.636 -11.605 -5.121 1.00 33.50 95 TYR A C 1
ATOM 759 O O . TYR A 1 95 ? 19.455 -11.731 -5.438 1.00 33.50 95 TYR A O 1
ATOM 767 N N . TYR A 1 96 ? 21.022 -10.674 -4.244 1.00 36.72 96 TYR A N 1
ATOM 768 C CA . TYR A 1 96 ? 20.120 -9.689 -3.632 1.00 36.72 96 TYR A CA 1
ATOM 769 C C . TYR A 1 96 ? 19.522 -8.716 -4.664 1.00 36.72 96 TYR A C 1
ATOM 771 O O . TYR A 1 96 ? 18.398 -8.255 -4.484 1.00 36.72 96 TYR A O 1
ATOM 779 N N . ARG A 1 97 ? 20.218 -8.436 -5.779 1.00 43.19 97 ARG A N 1
ATOM 780 C CA . ARG A 1 97 ? 19.700 -7.601 -6.875 1.00 43.19 97 ARG A CA 1
ATOM 781 C C . ARG A 1 97 ? 18.506 -8.224 -7.582 1.00 43.19 97 ARG A C 1
ATOM 783 O O . ARG A 1 97 ? 17.634 -7.463 -7.960 1.00 43.19 97 ARG A O 1
ATOM 790 N N . ILE A 1 98 ? 18.426 -9.542 -7.765 1.00 42.53 98 ILE A N 1
ATOM 791 C CA . ILE A 1 98 ? 17.293 -10.168 -8.479 1.00 42.53 98 ILE A CA 1
ATOM 792 C C . ILE A 1 98 ? 16.028 -10.128 -7.607 1.00 42.53 98 ILE A C 1
ATOM 794 O O . ILE A 1 98 ? 14.984 -9.653 -8.050 1.00 42.53 98 ILE A O 1
ATOM 798 N N . LEU A 1 99 ? 16.146 -10.502 -6.327 1.00 42.78 99 LEU A N 1
ATOM 799 C CA . LEU A 1 99 ? 15.052 -10.404 -5.352 1.00 42.78 99 LEU A CA 1
ATOM 800 C C . LEU A 1 99 ? 14.611 -8.951 -5.120 1.00 42.78 99 LEU A C 1
ATOM 802 O O . LEU A 1 99 ? 13.416 -8.665 -5.162 1.00 42.78 99 LEU A O 1
ATOM 806 N N . HIS A 1 100 ? 15.543 -8.004 -4.954 1.00 52.38 100 HIS A N 1
ATOM 807 C CA . HIS A 1 100 ? 15.175 -6.591 -4.844 1.00 52.38 100 HIS A CA 1
ATOM 808 C C . HIS A 1 100 ? 14.592 -6.035 -6.143 1.00 52.38 100 HIS A C 1
ATOM 810 O O . HIS A 1 100 ? 13.589 -5.333 -6.064 1.00 52.38 100 HIS A O 1
ATOM 816 N N . LYS A 1 101 ? 15.146 -6.350 -7.325 1.00 54.16 101 LYS A N 1
ATOM 817 C CA . LYS A 1 101 ? 14.590 -5.921 -8.625 1.00 54.16 101 LYS A CA 1
ATOM 818 C C . LYS A 1 101 ? 13.134 -6.350 -8.769 1.00 54.16 101 LYS A C 1
ATOM 820 O O . LYS A 1 101 ? 12.310 -5.530 -9.159 1.00 54.16 101 LYS A O 1
ATOM 825 N N . ASN A 1 102 ? 12.806 -7.572 -8.358 1.00 59.69 102 ASN A N 1
ATOM 826 C CA . ASN A 1 102 ? 11.434 -8.069 -8.332 1.00 59.69 102 ASN A CA 1
ATOM 827 C C . ASN A 1 102 ? 10.530 -7.161 -7.476 1.00 59.69 102 ASN A C 1
ATOM 829 O O . ASN A 1 102 ? 9.541 -6.608 -7.964 1.00 59.69 102 ASN A O 1
ATOM 833 N N . PHE A 1 103 ? 10.910 -6.869 -6.234 1.00 67.69 103 PHE A N 1
ATOM 834 C CA . PHE A 1 103 ? 10.126 -5.948 -5.402 1.00 67.69 103 PHE A CA 1
ATOM 835 C C . PHE A 1 103 ? 10.077 -4.507 -5.947 1.00 67.69 103 PHE A C 1
ATOM 837 O O . PHE A 1 103 ? 9.086 -3.810 -5.713 1.00 67.69 103 PHE A O 1
ATOM 844 N N . GLN A 1 104 ? 11.080 -4.054 -6.712 1.00 66.06 104 GLN A N 1
ATOM 845 C CA . GLN A 1 104 ? 11.069 -2.723 -7.334 1.00 66.06 104 GLN A CA 1
ATOM 846 C C . GLN A 1 104 ? 9.968 -2.576 -8.394 1.00 66.06 104 GLN A C 1
ATOM 848 O O . GLN A 1 104 ? 9.352 -1.512 -8.460 1.00 66.06 104 GLN A O 1
ATOM 853 N N . TYR A 1 105 ? 9.665 -3.616 -9.178 1.00 67.75 105 TYR A N 1
ATOM 854 C CA . TYR A 1 105 ? 8.570 -3.570 -10.156 1.00 67.75 105 TYR A CA 1
ATOM 855 C C . TYR A 1 105 ? 7.203 -3.428 -9.479 1.00 67.75 105 TYR A C 1
ATOM 857 O O . TYR A 1 105 ? 6.395 -2.589 -9.874 1.00 67.75 105 TYR A O 1
ATOM 865 N N . HIS A 1 106 ? 6.952 -4.185 -8.406 1.00 73.94 106 HIS A N 1
ATOM 866 C CA . HIS A 1 106 ? 5.716 -4.039 -7.637 1.00 73.94 106 HIS A CA 1
ATOM 867 C C . HIS A 1 106 ? 5.625 -2.704 -6.905 1.00 73.94 106 HIS A C 1
ATOM 869 O O . HIS A 1 106 ? 4.529 -2.151 -6.798 1.00 73.94 106 HIS A O 1
ATOM 875 N N . ARG A 1 107 ? 6.755 -2.188 -6.409 1.00 69.12 107 ARG A N 1
ATOM 876 C CA . ARG A 1 107 ? 6.833 -0.861 -5.794 1.00 69.12 107 ARG A CA 1
ATOM 877 C C . ARG A 1 107 ? 6.471 0.216 -6.813 1.00 69.12 107 ARG A C 1
ATOM 879 O O . ARG A 1 107 ? 5.629 1.056 -6.522 1.00 69.12 107 ARG A O 1
ATOM 886 N N . LEU A 1 108 ? 7.043 0.149 -8.014 1.00 65.06 108 LEU A N 1
ATOM 887 C CA . LEU A 1 108 ? 6.711 1.041 -9.122 1.00 65.06 108 LEU A CA 1
ATOM 888 C C . LEU A 1 108 ? 5.241 0.947 -9.516 1.00 65.06 108 LEU A C 1
ATOM 890 O O . LEU A 1 108 ? 4.579 1.975 -9.596 1.00 65.06 108 LEU A O 1
ATOM 894 N N . ALA A 1 109 ? 4.722 -0.267 -9.703 1.00 72.06 109 ALA A N 1
ATOM 895 C CA . ALA A 1 109 ? 3.322 -0.478 -10.043 1.00 72.06 109 ALA A CA 1
ATOM 896 C C . ALA A 1 109 ? 2.389 0.156 -9.002 1.00 72.06 109 ALA A C 1
ATOM 898 O O . ALA A 1 109 ? 1.492 0.903 -9.372 1.00 72.06 109 ALA A O 1
ATOM 899 N N . ASN A 1 110 ? 2.633 -0.076 -7.709 1.00 73.25 110 ASN A N 1
ATOM 900 C CA . ASN A 1 110 ? 1.816 0.492 -6.637 1.00 73.25 110 ASN A CA 1
ATOM 901 C C . ASN A 1 110 ? 1.840 2.031 -6.650 1.00 73.25 110 ASN A C 1
ATOM 903 O O . ASN A 1 110 ? 0.781 2.656 -6.641 1.00 73.25 110 ASN A O 1
ATOM 907 N N . ILE A 1 111 ? 3.027 2.642 -6.757 1.00 68.12 111 ILE A N 1
ATOM 908 C CA . ILE A 1 111 ? 3.146 4.106 -6.784 1.00 68.12 111 ILE A CA 1
ATOM 909 C C . ILE A 1 111 ? 2.427 4.674 -8.015 1.00 68.12 111 ILE A C 1
ATOM 911 O O . ILE A 1 111 ? 1.666 5.627 -7.892 1.00 68.12 111 ILE A O 1
ATOM 915 N N . VAL A 1 112 ? 2.615 4.057 -9.182 1.00 67.81 112 VAL A N 1
ATOM 916 C CA . VAL A 1 112 ? 1.974 4.457 -10.439 1.00 67.81 112 VAL A CA 1
ATOM 917 C C . VAL A 1 112 ? 0.442 4.419 -10.319 1.00 67.81 112 VAL A C 1
ATOM 919 O O . VAL A 1 112 ? -0.215 5.394 -10.689 1.00 67.81 112 VAL A O 1
ATOM 922 N N . ILE A 1 113 ? -0.134 3.363 -9.730 1.00 72.56 113 ILE A N 1
ATOM 923 C CA . ILE A 1 113 ? -1.589 3.267 -9.498 1.00 72.56 113 ILE A CA 1
ATOM 924 C C . ILE A 1 113 ? -2.053 4.347 -8.505 1.00 72.56 113 ILE A C 1
ATOM 926 O O . ILE A 1 113 ? -3.056 5.021 -8.752 1.00 72.56 113 ILE A O 1
ATOM 930 N N . ASP A 1 114 ? -1.317 4.584 -7.415 1.00 71.38 114 ASP A N 1
ATOM 931 C CA . ASP A 1 114 ? -1.693 5.611 -6.440 1.00 71.38 114 ASP A CA 1
ATOM 932 C C . ASP A 1 114 ? -1.609 7.046 -7.001 1.00 71.38 114 ASP A C 1
ATOM 934 O O . ASP A 1 114 ? -2.404 7.918 -6.632 1.00 71.38 114 ASP A O 1
ATOM 938 N N . THR A 1 115 ? -0.653 7.320 -7.893 1.00 66.19 115 THR A N 1
ATOM 939 C CA . THR A 1 115 ? -0.582 8.601 -8.610 1.00 66.19 115 THR A CA 1
ATOM 940 C C . THR A 1 115 ? -1.839 8.791 -9.457 1.00 66.19 115 THR A C 1
ATOM 942 O O . THR A 1 115 ? -2.475 9.843 -9.400 1.00 66.19 115 THR A O 1
ATOM 945 N N . ALA A 1 116 ? -2.248 7.750 -10.184 1.00 65.88 116 ALA A N 1
ATOM 946 C CA . ALA A 1 116 ? -3.459 7.753 -11.004 1.00 65.88 116 ALA A CA 1
ATOM 947 C C . ALA A 1 116 ? -4.727 8.011 -10.180 1.00 65.88 116 ALA A C 1
ATOM 949 O O . ALA A 1 116 ? -5.585 8.808 -10.573 1.00 65.88 116 ALA A O 1
ATOM 950 N N . SER A 1 117 ? -4.837 7.351 -9.022 1.00 66.81 117 SER A N 1
ATOM 951 C CA . SER A 1 117 ? -5.994 7.486 -8.134 1.00 66.81 117 SER A CA 1
ATOM 952 C C . SER A 1 117 ? -6.077 8.887 -7.519 1.00 66.81 117 SER A C 1
ATOM 954 O O . SER A 1 117 ? -7.169 9.454 -7.418 1.00 66.81 117 SER A O 1
ATOM 956 N N . SER A 1 118 ? -4.930 9.503 -7.217 1.00 66.06 118 SER A N 1
ATOM 957 C CA . SER A 1 118 ? -4.846 10.883 -6.716 1.00 66.06 118 SER A CA 1
ATOM 958 C C . SER A 1 118 ? -5.321 11.921 -7.745 1.00 66.06 118 SER A C 1
ATOM 960 O O . SER A 1 118 ? -5.869 12.956 -7.368 1.00 66.06 118 SER A O 1
ATOM 962 N N . LEU A 1 119 ? -5.196 11.624 -9.043 1.00 64.31 119 LEU A N 1
ATOM 963 C CA . LEU A 1 119 ? -5.647 12.483 -10.149 1.00 64.31 119 LEU A CA 1
ATOM 964 C C . LEU A 1 119 ? -7.144 12.338 -10.482 1.00 64.31 119 LEU A C 1
ATOM 966 O O . LEU A 1 119 ? -7.620 12.947 -11.440 1.00 64.31 119 LEU A O 1
ATOM 970 N N . ARG A 1 120 ? -7.902 11.543 -9.708 1.00 64.12 120 ARG A N 1
ATOM 971 C CA . ARG A 1 120 ? -9.352 11.306 -9.890 1.00 64.12 120 ARG A CA 1
ATOM 972 C C . ARG A 1 120 ? -9.738 10.833 -11.298 1.00 64.12 120 ARG A C 1
ATOM 974 O O . ARG A 1 120 ? -10.848 11.094 -11.765 1.00 64.12 120 ARG A O 1
ATOM 981 N N . LEU A 1 121 ? -8.832 10.137 -11.977 1.00 63.97 121 LEU A N 1
ATOM 982 C CA . LEU A 1 121 ? -9.105 9.544 -13.283 1.00 63.97 121 LEU A CA 1
ATOM 983 C C . LEU A 1 121 ? -10.110 8.376 -13.136 1.00 63.97 121 LEU A C 1
ATOM 985 O O . LEU A 1 121 ? -10.210 7.812 -12.042 1.00 63.97 121 LEU A O 1
ATOM 989 N N . PRO A 1 122 ? -10.875 8.025 -14.192 1.00 60.66 122 PRO A N 1
ATOM 990 C CA . PRO A 1 122 ? -11.902 6.977 -14.134 1.00 60.66 122 PRO A CA 1
ATOM 991 C C . PRO A 1 122 ? -11.388 5.674 -13.490 1.00 60.66 122 PRO A C 1
ATOM 993 O O . PRO A 1 122 ? -10.287 5.224 -13.796 1.00 60.66 122 PRO A O 1
ATOM 996 N N . ARG A 1 123 ? -12.178 5.124 -12.555 1.00 59.75 123 ARG A N 1
ATOM 997 C CA . ARG A 1 123 ? -11.741 4.232 -11.456 1.00 59.75 123 ARG A CA 1
ATOM 998 C C . ARG A 1 123 ? -11.747 2.734 -11.747 1.00 59.75 123 ARG A C 1
ATOM 1000 O O . ARG A 1 123 ? -11.270 1.957 -10.928 1.00 59.75 123 ARG A O 1
ATOM 1007 N N . ASN A 1 124 ? -12.312 2.321 -12.870 1.00 57.66 124 ASN A N 1
ATOM 1008 C CA . ASN A 1 124 ? -12.812 0.965 -13.098 1.00 57.66 124 ASN A CA 1
ATOM 1009 C C . ASN A 1 124 ? -11.740 -0.144 -13.165 1.00 57.66 124 ASN A C 1
ATOM 1011 O O . ASN A 1 124 ? -12.097 -1.307 -13.307 1.00 57.66 124 ASN A O 1
ATOM 1015 N N . GLU A 1 125 ? -10.452 0.179 -13.020 1.00 70.56 125 GLU A N 1
ATOM 1016 C CA . GLU A 1 125 ? -9.361 -0.799 -13.119 1.00 70.56 125 GLU A CA 1
ATOM 1017 C C . GLU A 1 125 ? -8.378 -0.776 -11.933 1.00 70.56 125 GLU A C 1
ATOM 1019 O O . GLU A 1 125 ? -7.584 -1.703 -11.794 1.00 70.56 125 GLU A O 1
ATOM 1024 N N . TYR A 1 126 ? -8.414 0.229 -11.046 1.00 77.19 126 TYR A N 1
ATOM 1025 C CA . TYR A 1 126 ? -7.387 0.357 -9.997 1.00 77.19 126 TYR A CA 1
ATOM 1026 C C . TYR A 1 126 ? -7.500 -0.717 -8.921 1.00 77.19 126 TYR A C 1
ATOM 1028 O O . TYR A 1 126 ? -6.492 -1.323 -8.570 1.00 77.19 126 TYR A O 1
ATOM 1036 N N . SER A 1 127 ? -8.715 -1.004 -8.447 1.00 81.44 127 SER A N 1
ATOM 1037 C CA . SER A 1 127 ? -8.954 -2.069 -7.467 1.00 81.44 127 SER A CA 1
ATOM 1038 C C . SER A 1 127 ? -8.482 -3.426 -7.994 1.00 81.44 127 SER A C 1
ATOM 1040 O O . SER A 1 127 ? -7.738 -4.122 -7.312 1.00 81.44 127 SER A O 1
ATOM 1042 N N . ALA A 1 128 ? -8.777 -3.735 -9.262 1.00 82.62 128 ALA A N 1
ATOM 1043 C CA . ALA A 1 128 ? -8.298 -4.950 -9.921 1.00 82.62 128 ALA A CA 1
ATOM 1044 C C . ALA A 1 128 ? -6.759 -4.999 -10.034 1.00 82.62 128 ALA A C 1
ATOM 1046 O O . ALA A 1 128 ? -6.153 -6.062 -9.900 1.00 82.62 128 ALA A O 1
ATOM 1047 N N . LEU A 1 129 ? -6.097 -3.857 -10.253 1.00 81.88 129 LEU A N 1
ATOM 1048 C CA . LEU A 1 129 ? -4.633 -3.780 -10.274 1.00 81.88 129 LEU A CA 1
ATOM 1049 C C . LEU A 1 129 ? -4.014 -3.942 -8.881 1.00 81.88 129 LEU A C 1
ATOM 1051 O O . LEU A 1 129 ? -2.964 -4.580 -8.763 1.00 81.88 129 LEU A O 1
ATOM 1055 N N . TYR A 1 130 ? -4.641 -3.405 -7.831 1.00 87.31 130 TYR A N 1
ATOM 1056 C CA . TYR A 1 130 ? -4.201 -3.642 -6.456 1.00 87.31 130 TYR A CA 1
ATOM 1057 C C . TYR A 1 130 ? -4.400 -5.106 -6.055 1.00 87.31 130 TYR A C 1
ATOM 1059 O O . TYR A 1 130 ? -3.457 -5.712 -5.556 1.00 87.31 130 TYR A O 1
ATOM 1067 N N . GLU A 1 131 ? -5.561 -5.700 -6.344 1.00 88.38 131 GLU A N 1
ATOM 1068 C CA . GLU A 1 131 ? -5.843 -7.126 -6.122 1.00 88.38 131 GLU A CA 1
ATOM 1069 C C . GLU A 1 131 ? -4.826 -8.020 -6.826 1.00 88.38 131 GLU A C 1
ATOM 1071 O O . GLU A 1 131 ? -4.246 -8.915 -6.211 1.00 88.38 131 GLU A O 1
ATOM 1076 N N . LYS A 1 132 ? -4.538 -7.739 -8.101 1.00 83.62 132 LYS A N 1
ATOM 1077 C CA . LYS A 1 132 ? -3.502 -8.454 -8.848 1.00 83.62 132 LYS A CA 1
ATOM 1078 C C . LYS A 1 132 ? -2.127 -8.299 -8.196 1.00 83.62 132 LYS A C 1
ATOM 1080 O O . LYS A 1 132 ? -1.376 -9.267 -8.120 1.00 83.62 132 LYS A O 1
ATOM 1085 N N . GLY A 1 133 ? -1.798 -7.101 -7.713 1.00 83.38 133 GLY A N 1
ATOM 1086 C CA . GLY A 1 133 ? -0.561 -6.833 -6.983 1.00 83.38 133 GLY A CA 1
ATOM 1087 C C . GLY A 1 133 ? -0.438 -7.662 -5.703 1.00 83.38 133 GLY A C 1
ATOM 1088 O O . GLY A 1 133 ? 0.585 -8.311 -5.497 1.00 83.38 133 GLY A O 1
ATOM 1089 N N . ILE A 1 134 ? -1.500 -7.686 -4.893 1.00 90.00 134 ILE A N 1
ATOM 1090 C CA . ILE A 1 134 ? -1.624 -8.498 -3.673 1.00 90.00 134 ILE A CA 1
ATOM 1091 C C . ILE A 1 134 ? -1.444 -9.982 -4.007 1.00 90.00 134 ILE A C 1
ATOM 1093 O O . ILE A 1 134 ? -0.627 -10.659 -3.383 1.00 90.00 134 ILE A O 1
ATOM 1097 N N . PHE A 1 135 ? -2.163 -10.475 -5.020 1.00 87.38 135 PHE A N 1
ATOM 1098 C CA . PHE A 1 135 ? -2.116 -11.871 -5.448 1.00 87.38 135 PHE A CA 1
ATOM 1099 C C . PHE A 1 135 ? -0.715 -12.296 -5.892 1.00 87.38 135 PHE A C 1
ATOM 1101 O O . PHE A 1 135 ? -0.196 -13.293 -5.398 1.00 87.38 135 PHE A O 1
ATOM 1108 N N . LEU A 1 136 ? -0.084 -11.538 -6.794 1.00 81.19 136 LEU A N 1
ATOM 1109 C CA . LEU A 1 136 ? 1.251 -11.860 -7.306 1.00 81.19 136 LEU A CA 1
ATOM 1110 C C . LEU A 1 136 ? 2.302 -11.843 -6.192 1.00 81.19 136 LEU A C 1
ATOM 1112 O O . LEU A 1 136 ? 3.152 -12.730 -6.128 1.00 81.19 136 LEU A O 1
ATOM 1116 N N . LEU A 1 137 ? 2.218 -10.871 -5.281 1.00 84.44 137 LEU A N 1
ATOM 1117 C CA . LEU A 1 137 ? 3.158 -10.759 -4.172 1.00 84.44 137 LEU A CA 1
ATOM 1118 C C . LEU A 1 137 ? 2.999 -11.910 -3.167 1.00 84.44 137 LEU A C 1
ATOM 1120 O O . LEU A 1 137 ? 4.003 -12.441 -2.692 1.00 84.44 137 LEU A O 1
ATOM 1124 N N . ALA A 1 138 ? 1.761 -12.326 -2.887 1.00 86.50 138 ALA A N 1
ATOM 1125 C CA . ALA A 1 138 ? 1.464 -13.501 -2.069 1.00 86.50 138 ALA A CA 1
ATOM 1126 C C . ALA A 1 138 ? 1.898 -14.809 -2.737 1.00 86.50 138 ALA A C 1
ATOM 1128 O O . ALA A 1 138 ? 2.517 -15.646 -2.087 1.00 86.50 138 ALA A O 1
ATOM 1129 N N . ALA A 1 139 ? 1.656 -14.965 -4.039 1.00 81.38 139 ALA A N 1
ATOM 1130 C CA . ALA A 1 139 ? 2.092 -16.136 -4.794 1.00 81.38 139 ALA A CA 1
ATOM 1131 C C . ALA A 1 139 ? 3.625 -16.271 -4.821 1.00 81.38 139 ALA A C 1
ATOM 1133 O O . ALA A 1 139 ? 4.150 -17.376 -4.703 1.00 81.38 139 ALA A O 1
ATOM 1134 N N . ALA A 1 140 ? 4.346 -15.150 -4.916 1.00 78.50 140 ALA A N 1
ATOM 1135 C CA . ALA A 1 140 ? 5.806 -15.122 -4.867 1.00 78.50 140 ALA A CA 1
ATOM 1136 C C . ALA A 1 140 ? 6.387 -15.421 -3.471 1.00 78.50 140 ALA A C 1
ATOM 1138 O O . ALA A 1 140 ? 7.582 -15.687 -3.351 1.00 78.50 140 ALA A O 1
ATOM 1139 N N . ASN A 1 141 ? 5.566 -15.381 -2.417 1.00 81.69 141 ASN A N 1
ATOM 1140 C CA . ASN A 1 141 ? 5.980 -15.627 -1.039 1.00 81.69 141 ASN A CA 1
ATOM 1141 C C . ASN A 1 141 ? 5.011 -16.626 -0.367 1.00 81.69 141 ASN A C 1
ATOM 1143 O O . ASN A 1 141 ? 4.224 -16.251 0.499 1.00 81.69 141 ASN A O 1
ATOM 1147 N N . PRO A 1 142 ? 5.059 -17.919 -0.731 1.00 81.69 142 PRO A N 1
ATOM 1148 C CA . PRO A 1 142 ? 4.087 -18.913 -0.264 1.00 81.69 142 PRO A CA 1
ATOM 1149 C C . PRO A 1 142 ? 4.238 -19.297 1.219 1.00 81.69 142 PRO A C 1
ATOM 1151 O O . PRO A 1 142 ? 3.398 -20.016 1.757 1.00 81.69 142 PRO A O 1
ATOM 1154 N N . ALA A 1 143 ? 5.316 -18.860 1.878 1.00 86.50 143 ALA A N 1
ATOM 1155 C CA . ALA A 1 143 ? 5.548 -19.096 3.299 1.00 86.50 143 ALA A CA 1
ATOM 1156 C C . ALA A 1 143 ? 4.576 -18.291 4.181 1.00 86.50 143 ALA A C 1
ATOM 1158 O O . ALA A 1 143 ? 3.872 -17.394 3.709 1.00 86.50 143 ALA A O 1
ATOM 1159 N N . SER A 1 144 ? 4.557 -18.580 5.486 1.00 87.62 144 SER A N 1
ATOM 1160 C CA . SER A 1 144 ? 3.761 -17.788 6.425 1.00 87.62 144 SER A CA 1
ATOM 1161 C C . SER A 1 144 ? 4.260 -16.337 6.456 1.00 87.62 144 SER A C 1
ATOM 1163 O O . SER A 1 144 ? 5.443 -16.081 6.239 1.00 87.62 144 SER A O 1
ATOM 1165 N N . ARG A 1 145 ? 3.389 -15.358 6.744 1.00 83.62 145 ARG A N 1
ATOM 1166 C CA . ARG A 1 145 ? 3.788 -13.931 6.816 1.00 83.62 145 ARG A CA 1
ATOM 1167 C C . ARG A 1 145 ? 4.934 -13.701 7.813 1.00 83.62 145 ARG A C 1
ATOM 1169 O O . ARG A 1 145 ? 5.815 -12.870 7.589 1.00 83.62 145 ARG A O 1
ATOM 1176 N N . GLU A 1 146 ? 4.973 -14.494 8.880 1.00 87.62 146 GLU A N 1
ATOM 1177 C CA . GLU A 1 146 ? 6.044 -14.473 9.880 1.00 87.62 146 GLU A CA 1
ATOM 1178 C C . GLU A 1 146 ? 7.388 -15.004 9.349 1.00 87.62 146 GLU A C 1
ATOM 1180 O O . GLU A 1 146 ? 8.420 -14.767 9.968 1.00 87.62 146 GLU A O 1
ATOM 1185 N N . ASP A 1 147 ? 7.440 -15.541 8.130 1.00 87.19 147 ASP A N 1
ATOM 1186 C CA . ASP A 1 147 ? 8.670 -15.954 7.438 1.00 87.19 147 ASP A CA 1
ATOM 1187 C C . ASP A 1 147 ? 9.076 -15.001 6.300 1.00 87.19 147 ASP A C 1
ATOM 1189 O O . ASP A 1 147 ? 10.191 -15.071 5.789 1.00 87.19 147 ASP A O 1
ATOM 1193 N N . TRP A 1 148 ? 8.207 -14.065 5.905 1.00 89.38 148 TRP A N 1
ATOM 1194 C CA . TRP A 1 148 ? 8.498 -13.140 4.805 1.00 89.38 148 TRP A CA 1
ATOM 1195 C C . TRP A 1 148 ? 9.605 -12.134 5.149 1.00 89.38 148 TRP A C 1
ATOM 1197 O O . TRP A 1 148 ? 9.742 -11.685 6.291 1.00 89.38 148 TRP A O 1
ATOM 1207 N N . GLY A 1 149 ? 10.360 -11.706 4.136 1.00 85.94 149 GLY A N 1
ATOM 1208 C CA . GLY A 1 149 ? 11.304 -10.595 4.270 1.00 85.94 149 GLY A CA 1
ATOM 1209 C C . GLY A 1 149 ? 10.604 -9.250 4.521 1.00 85.94 149 GLY A C 1
ATOM 1210 O O . GLY A 1 149 ? 9.462 -9.039 4.108 1.00 85.94 149 GLY A O 1
ATOM 1211 N N . LEU A 1 150 ? 11.318 -8.314 5.159 1.00 84.25 150 LEU A N 1
ATOM 1212 C CA . LEU A 1 150 ? 10.821 -6.970 5.501 1.00 84.25 150 LEU A CA 1
ATOM 1213 C C . LEU A 1 150 ? 10.227 -6.215 4.302 1.00 84.25 150 LEU A C 1
ATOM 1215 O O . LEU A 1 150 ? 9.166 -5.605 4.423 1.00 84.25 150 LEU A O 1
ATOM 1219 N N . ASP A 1 151 ? 10.887 -6.268 3.145 1.00 81.19 151 ASP A N 1
ATOM 1220 C CA . ASP A 1 151 ? 10.421 -5.568 1.945 1.00 81.19 151 ASP A CA 1
ATOM 1221 C C . ASP A 1 151 ? 9.111 -6.134 1.397 1.00 81.19 151 ASP A C 1
ATOM 1223 O O . ASP A 1 151 ? 8.238 -5.363 1.000 1.00 81.19 151 ASP A O 1
ATOM 1227 N N . GLY A 1 152 ? 8.950 -7.461 1.412 1.00 84.38 152 GLY A N 1
ATOM 1228 C CA . GLY A 1 152 ? 7.717 -8.118 0.981 1.00 84.38 152 GLY A CA 1
ATOM 1229 C C . GLY A 1 152 ? 6.541 -7.747 1.882 1.00 84.38 152 GLY A C 1
ATOM 1230 O O . GLY A 1 152 ? 5.479 -7.382 1.383 1.00 84.38 152 GLY A O 1
ATOM 1231 N N . LEU A 1 153 ? 6.758 -7.752 3.203 1.00 89.00 153 LEU A N 1
ATOM 1232 C CA . LEU A 1 153 ? 5.753 -7.350 4.193 1.00 89.00 153 LEU A CA 1
ATOM 1233 C C . LEU A 1 153 ? 5.306 -5.899 4.002 1.00 89.00 153 LEU A C 1
ATOM 1235 O O . LEU A 1 153 ? 4.113 -5.633 3.882 1.00 89.00 153 LEU A O 1
ATOM 1239 N N . ARG A 1 154 ? 6.260 -4.966 3.912 1.00 84.88 154 ARG A N 1
ATOM 1240 C CA . ARG A 1 154 ? 5.967 -3.535 3.724 1.00 84.88 154 ARG A CA 1
ATOM 1241 C C . ARG A 1 154 ? 5.256 -3.252 2.411 1.00 84.88 154 ARG A C 1
ATOM 1243 O O . ARG A 1 154 ? 4.358 -2.414 2.349 1.00 84.88 154 ARG A O 1
ATOM 1250 N N . LEU A 1 155 ? 5.682 -3.919 1.343 1.00 84.69 155 LEU A N 1
ATOM 1251 C CA . LEU A 1 155 ? 5.084 -3.736 0.031 1.00 84.69 155 LEU A CA 1
ATOM 1252 C C . LEU A 1 155 ? 3.650 -4.267 0.009 1.00 84.69 155 LEU A C 1
ATOM 1254 O O . LEU A 1 155 ? 2.768 -3.578 -0.500 1.00 84.69 155 LEU A O 1
ATOM 1258 N N . LEU A 1 156 ? 3.404 -5.436 0.606 1.00 90.62 156 LEU A N 1
ATOM 1259 C CA . LEU A 1 156 ? 2.054 -5.973 0.743 1.00 90.62 156 LEU A CA 1
ATOM 1260 C C . LEU A 1 156 ? 1.183 -5.043 1.597 1.00 90.62 156 LEU A C 1
ATOM 1262 O O . LEU A 1 156 ? 0.075 -4.714 1.182 1.00 90.62 156 LEU A O 1
ATOM 1266 N N . GLY A 1 157 ? 1.708 -4.540 2.720 1.00 90.62 157 GLY A N 1
ATOM 1267 C CA . GLY A 1 157 ? 1.018 -3.560 3.563 1.00 90.62 157 GLY A CA 1
ATOM 1268 C C . GLY A 1 157 ? 0.610 -2.319 2.770 1.00 90.62 157 GLY A C 1
ATOM 1269 O O . GLY A 1 157 ? -0.557 -1.939 2.770 1.00 90.62 157 GLY A O 1
ATOM 1270 N N . THR A 1 158 ? 1.531 -1.780 1.964 1.00 87.00 158 THR A N 1
ATOM 1271 C CA . THR A 1 158 ? 1.252 -0.642 1.071 1.00 87.00 158 THR A CA 1
ATOM 1272 C C . THR A 1 158 ? 0.138 -0.965 0.063 1.00 87.00 158 THR A C 1
ATOM 1274 O O . THR A 1 158 ? -0.746 -0.142 -0.151 1.00 87.00 158 THR A O 1
ATOM 1277 N N . TYR A 1 159 ? 0.128 -2.159 -0.543 1.00 89.31 159 TYR A N 1
ATOM 1278 C CA . TYR A 1 159 ? -0.960 -2.570 -1.442 1.00 89.31 159 TYR A CA 1
ATOM 1279 C C . TYR A 1 159 ? -2.322 -2.602 -0.747 1.00 89.31 159 TYR A C 1
ATOM 1281 O O . TYR A 1 159 ? -3.299 -2.110 -1.310 1.00 89.31 159 TYR A O 1
ATOM 1289 N N . HIS A 1 160 ? 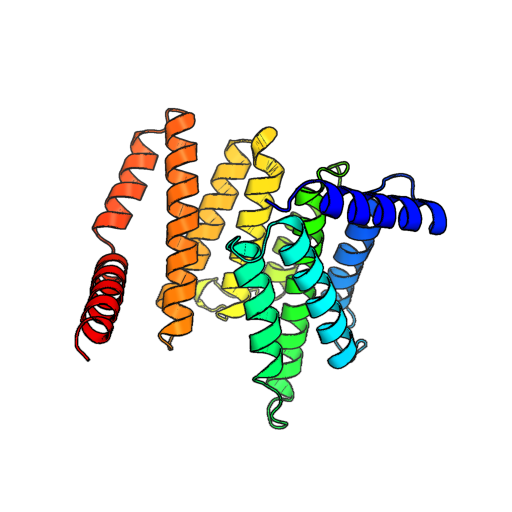-2.388 -3.147 0.467 1.00 93.75 160 HIS A N 1
ATOM 1290 C CA . HIS A 1 160 ? -3.620 -3.164 1.246 1.00 93.75 160 HIS A CA 1
ATOM 1291 C C . HIS A 1 160 ? -4.063 -1.744 1.630 1.00 93.75 160 HIS A C 1
ATOM 1293 O O . HIS A 1 160 ? -5.227 -1.399 1.435 1.00 93.75 160 HIS A O 1
ATOM 1299 N N . GLU A 1 161 ? -3.155 -0.877 2.079 1.00 90.44 161 GLU A N 1
ATOM 1300 C CA . GLU A 1 161 ? -3.498 0.512 2.400 1.00 90.44 161 GLU A CA 1
ATOM 1301 C C . GLU A 1 161 ? -4.049 1.273 1.178 1.00 90.44 161 GLU A C 1
ATOM 1303 O O . GLU A 1 161 ? -5.058 1.983 1.266 1.00 90.44 161 GLU A O 1
ATOM 1308 N N . SER A 1 162 ? -3.414 1.104 0.017 1.00 87.25 162 SER A N 1
ATOM 1309 C CA . SER A 1 162 ? -3.849 1.719 -1.237 1.00 87.25 162 SER A CA 1
ATOM 1310 C C . SER A 1 162 ? -5.198 1.179 -1.718 1.00 87.25 162 SER A C 1
ATOM 1312 O O . SER A 1 162 ? -6.056 1.962 -2.131 1.00 87.25 162 SER A O 1
ATOM 1314 N N . MET A 1 163 ? -5.427 -0.134 -1.601 1.00 89.75 163 MET A N 1
ATOM 1315 C CA . MET A 1 163 ? -6.713 -0.761 -1.914 1.00 89.75 163 MET A CA 1
ATOM 1316 C C . MET A 1 163 ? -7.832 -0.223 -1.015 1.00 89.75 163 MET A C 1
ATOM 1318 O O . MET A 1 163 ? -8.888 0.166 -1.512 1.00 89.75 163 MET A O 1
ATOM 1322 N N . ALA A 1 164 ? -7.588 -0.095 0.294 1.00 90.44 164 ALA A N 1
ATOM 1323 C CA . ALA A 1 164 ? -8.556 0.497 1.217 1.00 90.44 164 ALA A CA 1
ATOM 1324 C C . ALA A 1 164 ? -8.948 1.922 0.799 1.00 90.44 164 ALA A C 1
ATOM 1326 O O . ALA A 1 164 ? -10.124 2.287 0.790 1.00 90.44 164 ALA A O 1
ATOM 1327 N N . ARG A 1 165 ? -7.965 2.728 0.383 1.00 85.31 165 ARG A N 1
ATOM 1328 C CA . ARG A 1 165 ? -8.200 4.087 -0.117 1.00 85.31 165 ARG A CA 1
ATOM 1329 C C . ARG A 1 165 ? -9.060 4.087 -1.381 1.00 85.31 165 ARG A C 1
ATOM 1331 O O . ARG A 1 165 ? -9.973 4.910 -1.481 1.00 85.31 165 ARG A O 1
ATOM 1338 N N . ALA A 1 166 ? -8.794 3.172 -2.314 1.00 82.75 166 ALA A N 1
ATOM 1339 C CA . ALA A 1 166 ? -9.563 3.025 -3.549 1.00 82.75 166 ALA A CA 1
ATOM 1340 C C . ALA A 1 166 ? -11.028 2.646 -3.275 1.00 82.75 166 ALA A C 1
ATOM 1342 O O . ALA A 1 166 ? -11.932 3.221 -3.878 1.00 82.75 166 ALA A O 1
ATOM 1343 N N . LEU A 1 167 ? -11.261 1.764 -2.302 1.00 84.50 167 LEU A N 1
ATOM 1344 C CA . LEU A 1 167 ? -12.589 1.288 -1.905 1.00 84.50 167 LEU A CA 1
ATOM 1345 C C . LEU A 1 167 ? -13.354 2.253 -0.991 1.00 84.50 167 LEU A C 1
ATOM 1347 O O . LEU A 1 167 ? -14.555 2.083 -0.787 1.00 84.50 167 LEU A O 1
ATOM 1351 N N . SER A 1 168 ? -12.689 3.286 -0.464 1.00 80.31 168 SER A N 1
ATOM 1352 C CA . SER A 1 168 ? -13.188 4.101 0.653 1.00 80.31 168 SER A CA 1
ATOM 1353 C C . SER A 1 168 ? -14.542 4.778 0.448 1.00 80.31 168 SER A C 1
ATOM 1355 O O . SER A 1 168 ? -15.168 5.214 1.417 1.00 80.31 168 SER A O 1
ATOM 1357 N N . LEU A 1 169 ? -15.021 4.891 -0.792 1.00 77.06 169 LEU A N 1
ATOM 1358 C CA . LEU A 1 169 ? -16.318 5.471 -1.146 1.00 77.06 169 LEU A CA 1
ATOM 1359 C C . LEU A 1 169 ? -17.365 4.430 -1.555 1.00 77.06 169 LEU A C 1
ATOM 1361 O O . LEU A 1 169 ? -18.546 4.762 -1.547 1.00 77.06 169 LEU A O 1
ATOM 1365 N N . GLU A 1 170 ? -16.949 3.209 -1.864 1.00 81.12 170 GLU A N 1
ATOM 1366 C CA . GLU A 1 170 ? -17.757 2.194 -2.546 1.00 81.12 170 GLU A CA 1
ATOM 1367 C C . GLU A 1 170 ? -18.102 1.038 -1.604 1.00 81.12 170 GLU A C 1
ATOM 1369 O O . GLU A 1 170 ? -19.261 0.641 -1.526 1.00 81.12 170 GLU A O 1
ATOM 1374 N N . ASP A 1 171 ? -17.128 0.574 -0.818 1.00 88.31 171 ASP A N 1
ATOM 1375 C CA . ASP A 1 171 ? -17.281 -0.568 0.081 1.00 88.31 171 ASP A CA 1
ATOM 1376 C C . ASP A 1 171 ? -16.531 -0.320 1.397 1.00 88.31 171 ASP A C 1
ATOM 1378 O O . ASP A 1 171 ? -15.299 -0.348 1.464 1.00 88.31 171 ASP A O 1
ATOM 1382 N N . LYS A 1 172 ? -17.293 -0.040 2.463 1.00 91.38 172 LYS A N 1
ATOM 1383 C CA . LYS A 1 172 ? -16.722 0.295 3.775 1.00 91.38 172 LYS A CA 1
ATOM 1384 C C . LYS A 1 172 ? -16.161 -0.921 4.502 1.00 91.38 172 LYS A C 1
ATOM 1386 O O . LYS A 1 172 ? -15.219 -0.755 5.274 1.00 91.38 172 LYS A O 1
ATOM 1391 N N . ASP A 1 173 ? -16.735 -2.100 4.291 1.00 92.06 173 ASP A N 1
ATOM 1392 C CA . ASP A 1 173 ? -16.292 -3.312 4.977 1.00 92.06 173 ASP A CA 1
ATOM 1393 C C . ASP A 1 173 ? -14.994 -3.820 4.353 1.00 92.06 173 ASP A C 1
ATOM 1395 O O . ASP A 1 173 ? -14.042 -4.118 5.078 1.00 92.06 173 ASP A O 1
ATOM 1399 N N . SER A 1 174 ? -14.895 -3.792 3.022 1.00 91.94 174 SER A N 1
ATOM 1400 C CA . SER A 1 174 ? -13.641 -4.100 2.333 1.00 91.94 174 SER A CA 1
ATOM 1401 C C . SER A 1 174 ? -12.548 -3.064 2.640 1.00 91.94 174 SER A C 1
ATOM 1403 O O . SER A 1 174 ? -11.399 -3.438 2.870 1.00 91.94 174 SER A O 1
ATOM 1405 N N . GLU A 1 175 ? -12.876 -1.768 2.748 1.00 93.19 175 GLU A N 1
ATOM 1406 C CA . GLU A 1 175 ? -11.925 -0.748 3.229 1.00 93.19 175 GLU A CA 1
ATOM 1407 C C . GLU A 1 175 ? -11.359 -1.097 4.617 1.00 93.19 175 GLU A C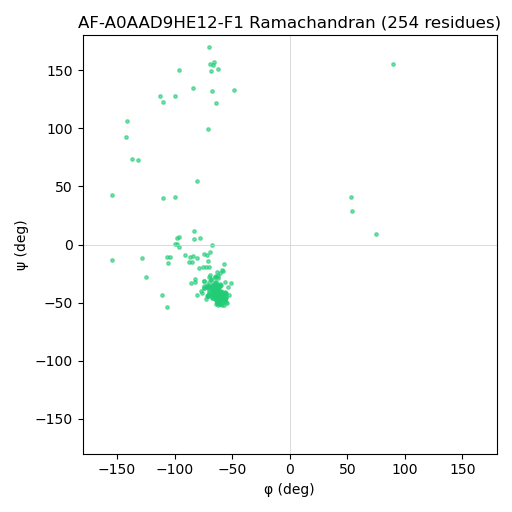 1
ATOM 1409 O O . GLU A 1 175 ? -10.146 -1.028 4.825 1.00 93.19 175 GLU A O 1
ATOM 1414 N N . ILE A 1 176 ? -12.216 -1.494 5.564 1.00 95.75 176 ILE A N 1
ATOM 1415 C CA . ILE A 1 176 ? -11.801 -1.886 6.919 1.00 95.75 176 ILE A CA 1
ATOM 1416 C C . ILE A 1 176 ? -10.909 -3.121 6.885 1.00 95.75 176 ILE A C 1
ATOM 1418 O O . ILE A 1 176 ? -9.851 -3.107 7.514 1.00 95.75 176 ILE A O 1
ATOM 1422 N N . PHE A 1 177 ? -11.306 -4.152 6.137 1.00 96.06 177 PHE A N 1
ATOM 1423 C CA . PHE A 1 177 ? -10.519 -5.372 5.973 1.00 96.06 177 PHE A CA 1
ATOM 1424 C C . PHE A 1 177 ? -9.106 -5.050 5.475 1.00 96.06 177 PHE A C 1
ATOM 1426 O O . PHE A 1 177 ? -8.114 -5.449 6.081 1.00 96.06 177 PHE A O 1
ATOM 1433 N N . HIS A 1 178 ? -8.994 -4.252 4.413 1.00 95.62 178 HIS A N 1
ATOM 1434 C CA . HIS A 1 178 ? -7.695 -3.890 3.860 1.00 95.62 178 HIS A CA 1
ATOM 1435 C C . HIS A 1 178 ? -6.864 -3.014 4.820 1.00 95.62 178 HIS A C 1
ATOM 1437 O O . HIS A 1 178 ? -5.654 -3.211 4.926 1.00 95.62 178 HIS A O 1
ATOM 1443 N N . LEU A 1 179 ? -7.472 -2.108 5.594 1.00 95.81 179 LEU A N 1
ATOM 1444 C CA . LEU A 1 179 ? -6.748 -1.374 6.644 1.00 95.81 179 LEU A CA 1
ATOM 1445 C C . LEU A 1 179 ? -6.238 -2.294 7.766 1.00 95.81 179 LEU A C 1
ATOM 1447 O O . LEU A 1 179 ? -5.127 -2.093 8.2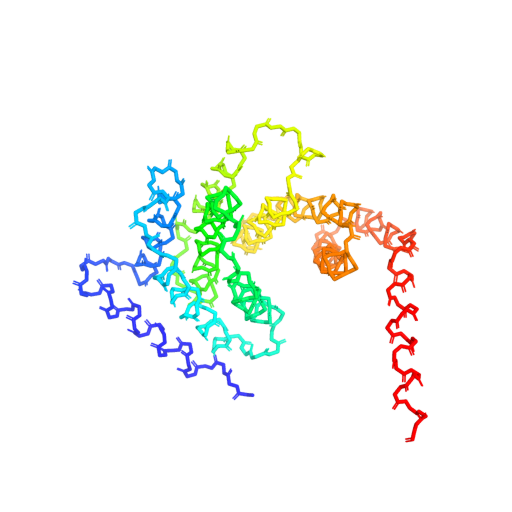56 1.00 95.81 179 LEU A O 1
ATOM 1451 N N . GLN A 1 180 ? -7.017 -3.300 8.169 1.00 96.50 180 GLN A N 1
ATOM 1452 C CA . GLN A 1 180 ? -6.601 -4.290 9.171 1.00 96.50 180 GLN A CA 1
ATOM 1453 C C . GLN A 1 180 ? -5.423 -5.134 8.675 1.00 96.50 180 GLN A C 1
ATOM 1455 O O . GLN A 1 180 ? -4.449 -5.322 9.404 1.00 96.50 180 GLN A O 1
ATOM 1460 N N . GLU A 1 181 ? -5.477 -5.579 7.420 1.00 96.75 181 GLU A N 1
ATOM 1461 C CA . GLU A 1 181 ? -4.393 -6.334 6.790 1.00 96.75 181 GLU A CA 1
ATOM 1462 C C . GLU A 1 181 ? -3.101 -5.513 6.701 1.00 96.75 181 GLU A C 1
ATOM 1464 O O . GLU A 1 181 ? -2.033 -6.005 7.068 1.00 96.75 181 GLU A O 1
ATOM 1469 N N . SER A 1 182 ? -3.192 -4.240 6.294 1.00 95.00 182 SER A N 1
ATOM 1470 C CA . SER A 1 182 ? -2.040 -3.330 6.291 1.00 95.00 182 SER A CA 1
ATOM 1471 C C . SER A 1 182 ? -1.441 -3.177 7.689 1.00 95.00 182 SER A C 1
ATOM 1473 O O . SER A 1 182 ? -0.229 -3.301 7.846 1.00 95.00 182 SER A O 1
ATOM 1475 N N . LEU A 1 183 ? -2.278 -2.954 8.709 1.00 93.94 183 LEU A N 1
ATOM 1476 C CA . LEU A 1 183 ? -1.824 -2.796 10.090 1.00 93.94 183 LEU A CA 1
ATOM 1477 C C . LEU A 1 183 ? -1.090 -4.046 10.590 1.00 93.94 183 LEU A C 1
ATOM 1479 O O . LEU A 1 183 ? -0.006 -3.935 11.159 1.00 93.94 183 LEU A O 1
ATOM 1483 N N . SER A 1 184 ? -1.657 -5.230 10.346 1.00 93.94 184 SER A N 1
ATOM 1484 C CA . SER A 1 184 ? -1.047 -6.504 10.735 1.00 93.94 184 SER A CA 1
ATOM 1485 C C . SER A 1 184 ? 0.346 -6.674 10.118 1.00 93.94 184 SER A C 1
ATOM 1487 O O . SER A 1 184 ? 1.296 -7.042 10.811 1.00 93.94 184 SER A O 1
ATOM 1489 N N . LEU A 1 185 ? 0.498 -6.349 8.831 1.00 93.50 185 LEU A N 1
ATOM 1490 C CA . LEU A 1 185 ? 1.773 -6.454 8.118 1.00 93.50 185 LEU A CA 1
ATOM 1491 C C . LEU A 1 185 ? 2.819 -5.461 8.635 1.00 93.50 185 LEU A C 1
ATOM 1493 O O . LEU A 1 185 ? 3.977 -5.843 8.819 1.00 93.50 185 LEU A O 1
ATOM 1497 N N . ASP A 1 186 ? 2.423 -4.218 8.914 1.00 88.62 186 ASP A N 1
ATOM 1498 C CA . ASP A 1 186 ? 3.321 -3.194 9.458 1.00 88.62 186 ASP A CA 1
ATOM 1499 C C . ASP A 1 186 ? 3.798 -3.549 10.878 1.00 88.62 186 ASP A C 1
ATOM 1501 O O . ASP A 1 186 ? 4.964 -3.335 11.223 1.00 88.62 186 ASP A O 1
ATOM 1505 N N . GLU A 1 187 ? 2.937 -4.163 11.696 1.00 89.44 187 GLU A N 1
ATOM 1506 C CA . GLU A 1 187 ? 3.304 -4.670 13.021 1.00 89.44 187 GLU A CA 1
ATOM 1507 C C . GLU A 1 187 ? 4.306 -5.831 12.945 1.00 89.44 187 GLU A C 1
ATOM 1509 O O . GLU A 1 187 ? 5.297 -5.834 13.682 1.00 89.44 187 GLU A O 1
ATOM 1514 N N . VAL A 1 188 ? 4.091 -6.795 12.040 1.00 91.25 188 VAL A N 1
ATOM 1515 C CA . VAL A 1 188 ? 5.052 -7.885 11.783 1.00 91.25 188 VAL A CA 1
ATOM 1516 C C . VAL A 1 188 ? 6.387 -7.307 11.307 1.00 91.25 188 VAL A C 1
ATOM 1518 O O . VAL A 1 188 ? 7.449 -7.668 11.821 1.00 91.25 188 VAL A O 1
ATOM 1521 N N . ALA A 1 189 ? 6.351 -6.363 10.362 1.00 88.38 189 ALA A N 1
ATOM 1522 C CA . ALA A 1 189 ? 7.546 -5.707 9.843 1.00 88.38 189 ALA A CA 1
ATOM 1523 C C . ALA A 1 189 ? 8.291 -4.916 10.930 1.00 88.38 189 ALA A C 1
ATOM 1525 O O . ALA A 1 189 ? 9.520 -4.910 10.948 1.00 88.38 189 ALA A O 1
ATOM 1526 N N . SER A 1 190 ? 7.581 -4.264 11.853 1.00 86.56 190 SER A N 1
ATOM 1527 C CA . SER A 1 190 ? 8.199 -3.560 12.983 1.00 86.56 190 SER A CA 1
ATOM 1528 C C . SER A 1 190 ? 8.925 -4.530 13.923 1.00 86.56 190 SER A C 1
ATOM 1530 O O . SER A 1 190 ? 10.095 -4.312 14.241 1.00 86.56 190 SER A O 1
ATOM 1532 N N . ARG A 1 191 ? 8.295 -5.661 14.282 1.00 87.50 191 ARG A N 1
ATOM 1533 C CA . ARG A 1 191 ? 8.919 -6.694 15.134 1.00 87.50 191 ARG A CA 1
ATOM 1534 C C . ARG A 1 191 ? 10.166 -7.316 14.504 1.00 87.50 191 ARG A C 1
ATOM 1536 O O . ARG A 1 191 ? 11.122 -7.616 15.212 1.00 87.50 191 ARG A O 1
ATOM 1543 N N . LYS A 1 192 ? 10.164 -7.502 13.182 1.00 87.38 192 LYS A N 1
ATOM 1544 C CA . LYS A 1 192 ? 11.282 -8.102 12.437 1.00 87.38 192 LYS A CA 1
ATOM 1545 C C . LYS A 1 192 ? 12.446 -7.159 12.163 1.00 87.38 192 LYS A C 1
ATOM 1547 O O . LYS A 1 192 ? 13.539 -7.627 11.847 1.00 87.38 192 LYS A O 1
ATOM 1552 N N . ALA A 1 193 ? 12.225 -5.850 12.220 1.00 83.88 193 ALA A N 1
ATOM 1553 C CA . ALA A 1 193 ? 13.258 -4.879 11.898 1.00 83.88 193 ALA A CA 1
ATOM 1554 C C . ALA A 1 193 ? 14.431 -4.975 12.886 1.00 83.88 193 ALA A C 1
ATOM 1556 O O . ALA A 1 193 ? 14.260 -4.819 14.100 1.00 83.88 193 ALA A O 1
ATOM 1557 N N . GLN A 1 194 ? 15.624 -5.234 12.346 1.00 82.06 194 GLN A N 1
ATOM 1558 C CA . GLN A 1 194 ? 16.863 -5.341 13.121 1.00 82.06 194 GLN A CA 1
ATOM 1559 C C . GLN A 1 194 ? 17.518 -3.975 13.340 1.00 82.06 194 GLN A C 1
ATOM 1561 O O . GLN A 1 194 ? 18.106 -3.748 14.394 1.00 82.06 194 GLN A O 1
ATOM 1566 N N . ASP A 1 195 ? 17.385 -3.061 12.376 1.00 84.88 195 ASP A N 1
ATOM 1567 C CA . ASP A 1 195 ? 17.878 -1.692 12.482 1.00 84.88 195 ASP A CA 1
ATOM 1568 C C . ASP A 1 195 ? 16.778 -0.717 12.933 1.00 84.88 195 ASP A C 1
ATOM 1570 O O . ASP A 1 195 ? 15.584 -0.897 12.662 1.00 84.88 195 ASP A O 1
ATOM 1574 N N . TRP A 1 196 ? 17.202 0.340 13.628 1.00 75.12 196 TRP A N 1
ATOM 1575 C CA . TRP A 1 196 ? 16.302 1.342 14.195 1.00 75.12 196 TRP A CA 1
ATOM 1576 C C . TRP A 1 196 ? 15.510 2.099 13.124 1.00 75.12 196 TRP A C 1
ATOM 1578 O O . TRP A 1 196 ? 14.308 2.297 13.288 1.00 75.12 196 TRP A O 1
ATOM 1588 N N . GLY A 1 197 ? 16.137 2.460 11.999 1.00 73.94 197 GLY A N 1
ATOM 1589 C CA . GLY A 1 197 ? 15.475 3.209 10.927 1.00 73.94 197 GLY A CA 1
ATOM 1590 C C . GLY A 1 197 ? 14.311 2.429 10.318 1.00 73.94 197 GLY A C 1
ATOM 1591 O O . GLY A 1 197 ? 13.199 2.943 10.179 1.00 73.94 197 GLY A O 1
ATOM 1592 N N . SER A 1 198 ? 14.531 1.147 10.036 1.00 76.00 198 SER A N 1
ATOM 1593 C CA . SER A 1 198 ? 13.496 0.235 9.570 1.00 76.00 198 SER A CA 1
ATOM 1594 C C . SER A 1 198 ? 12.375 0.052 10.584 1.00 76.00 198 SER A C 1
ATOM 1596 O O . SER A 1 198 ? 11.200 0.046 10.206 1.00 76.00 198 SER A O 1
ATOM 1598 N N . ARG A 1 199 ? 12.718 -0.110 11.863 1.00 80.44 199 ARG A N 1
ATOM 1599 C CA . ARG A 1 199 ? 11.721 -0.284 12.920 1.00 80.44 199 ARG A CA 1
ATOM 1600 C C . ARG A 1 199 ? 10.862 0.968 13.068 1.00 80.44 199 ARG A C 1
ATOM 1602 O O . ARG A 1 199 ? 9.638 0.863 13.046 1.00 80.44 199 ARG A O 1
ATOM 1609 N N . ARG A 1 200 ? 11.495 2.146 13.125 1.00 77.06 200 ARG A N 1
ATOM 1610 C CA . ARG A 1 200 ? 10.832 3.456 13.196 1.00 77.06 200 ARG A CA 1
ATOM 1611 C C . ARG A 1 200 ? 9.859 3.643 12.037 1.00 77.06 200 ARG A C 1
ATOM 1613 O O . ARG A 1 200 ? 8.694 3.946 12.279 1.00 77.06 200 ARG A O 1
ATOM 1620 N N . LEU A 1 201 ? 10.299 3.383 10.803 1.00 77.38 201 LEU A N 1
ATOM 1621 C CA . LEU A 1 201 ? 9.448 3.485 9.616 1.00 77.38 201 LEU A CA 1
ATOM 1622 C C . LEU A 1 201 ? 8.221 2.564 9.705 1.00 77.38 201 LEU A C 1
ATOM 1624 O O . LEU A 1 201 ? 7.096 3.028 9.536 1.00 77.38 201 LEU A O 1
ATOM 1628 N N . SER A 1 202 ? 8.421 1.271 9.982 1.00 80.56 202 SER A N 1
ATOM 1629 C CA . SER A 1 202 ? 7.315 0.304 10.053 1.00 80.56 202 SER A CA 1
ATOM 1630 C C . SER A 1 202 ? 6.322 0.659 11.168 1.00 80.56 202 SER A C 1
ATOM 1632 O O . SER A 1 202 ? 5.114 0.559 10.979 1.00 80.56 202 SER A O 1
ATOM 1634 N N . THR A 1 203 ? 6.802 1.148 12.313 1.00 80.12 203 THR A N 1
ATOM 1635 C CA . THR A 1 203 ? 5.921 1.617 13.390 1.00 80.12 203 THR A CA 1
ATOM 1636 C C . THR A 1 203 ? 5.136 2.861 12.991 1.00 80.12 203 THR A C 1
ATOM 1638 O O . THR A 1 203 ? 3.943 2.936 13.277 1.00 80.12 203 THR A O 1
ATOM 1641 N N . GLN A 1 204 ? 5.762 3.845 12.342 1.00 79.81 204 GLN A N 1
ATOM 1642 C CA . GLN A 1 204 ? 5.055 5.044 11.883 1.00 79.81 204 GLN A CA 1
ATOM 1643 C C . GLN A 1 204 ? 3.927 4.690 10.904 1.00 79.81 204 GLN A C 1
ATOM 1645 O O . GLN A 1 204 ? 2.832 5.250 11.002 1.00 79.81 204 GLN A O 1
ATOM 1650 N N . LEU A 1 205 ? 4.166 3.725 10.010 1.00 81.88 205 LEU A N 1
ATOM 1651 C CA . LEU A 1 205 ? 3.142 3.187 9.112 1.00 81.88 205 LEU A CA 1
ATOM 1652 C C . LEU A 1 205 ? 2.017 2.497 9.896 1.00 81.88 205 LEU A C 1
ATOM 1654 O O . LEU A 1 205 ? 0.860 2.895 9.756 1.00 81.88 205 LEU A O 1
ATOM 1658 N N . ALA A 1 206 ? 2.351 1.586 10.819 1.00 87.31 206 ALA A N 1
ATOM 1659 C CA . ALA A 1 206 ? 1.369 0.929 11.686 1.00 87.31 206 ALA A CA 1
ATOM 1660 C C . ALA A 1 206 ? 0.517 1.945 12.470 1.00 87.31 206 ALA A C 1
ATOM 1662 O O . ALA A 1 206 ? -0.705 1.826 12.543 1.00 87.31 206 ALA A O 1
ATOM 1663 N N . LEU A 1 207 ? 1.140 2.984 13.031 1.00 85.62 207 LEU A N 1
ATOM 1664 C CA . LEU A 1 207 ? 0.454 4.044 13.767 1.00 85.62 207 LEU A CA 1
ATOM 1665 C C . LEU A 1 207 ? -0.513 4.822 12.867 1.00 85.62 207 LEU A C 1
ATOM 1667 O O . LEU A 1 207 ? -1.676 5.006 13.228 1.00 85.62 207 LEU A O 1
ATOM 1671 N N . SER A 1 208 ? -0.047 5.253 11.693 1.00 85.06 208 SER A N 1
ATOM 1672 C CA . SER A 1 208 ? -0.856 5.968 10.700 1.00 85.06 208 SER A CA 1
ATOM 1673 C C . SER A 1 208 ? -2.080 5.148 10.281 1.00 85.06 208 SER A C 1
ATOM 1675 O O . SER A 1 208 ? -3.212 5.643 10.319 1.00 85.06 208 SER A O 1
ATOM 1677 N N . THR A 1 209 ? -1.878 3.870 9.957 1.00 89.44 209 THR A N 1
ATOM 1678 C CA . THR A 1 209 ? -2.945 2.935 9.578 1.00 89.44 209 THR A CA 1
ATOM 1679 C C . THR A 1 209 ? -3.925 2.707 10.724 1.00 89.44 209 THR A C 1
ATOM 1681 O O . THR A 1 209 ? -5.140 2.771 10.523 1.00 89.44 209 THR A O 1
ATOM 1684 N N . ARG A 1 210 ? -3.431 2.542 11.955 1.00 92.06 210 ARG A N 1
ATOM 1685 C CA . ARG A 1 210 ? -4.284 2.369 13.135 1.00 92.06 210 ARG A CA 1
ATOM 1686 C C . ARG A 1 210 ? -5.153 3.597 13.408 1.00 92.06 210 ARG A C 1
ATOM 1688 O O . ARG A 1 210 ? -6.339 3.442 13.687 1.00 92.06 210 ARG A O 1
ATOM 1695 N N . ILE A 1 211 ? -4.613 4.812 13.273 1.00 90.06 211 ILE A N 1
ATOM 1696 C CA . ILE A 1 211 ? -5.386 6.059 13.416 1.00 90.06 211 ILE A CA 1
ATOM 1697 C C . ILE A 1 211 ? -6.497 6.138 12.359 1.00 90.06 211 ILE A C 1
ATOM 1699 O O . ILE A 1 211 ? -7.643 6.449 12.699 1.00 90.06 211 ILE A O 1
ATOM 1703 N N . LYS A 1 212 ? -6.191 5.815 11.092 1.00 91.06 212 LYS A N 1
ATOM 1704 C CA . LYS A 1 212 ? -7.192 5.757 10.010 1.00 91.06 212 LYS A CA 1
ATOM 1705 C C . LYS A 1 212 ? -8.306 4.764 10.343 1.00 91.06 212 LYS A C 1
ATOM 1707 O O . LYS A 1 212 ? -9.481 5.114 10.246 1.00 91.06 212 LYS A O 1
ATOM 1712 N N . LEU A 1 213 ? -7.943 3.567 10.802 1.00 94.25 213 LEU A N 1
ATOM 1713 C CA . LEU A 1 213 ? -8.889 2.515 11.161 1.00 94.25 213 LEU A CA 1
ATOM 1714 C C . LEU A 1 213 ? -9.774 2.910 12.356 1.00 94.25 213 LEU A C 1
ATOM 1716 O O . LEU A 1 213 ? -10.990 2.753 12.293 1.00 94.25 213 LEU A O 1
ATOM 1720 N N . ILE A 1 214 ? -9.203 3.512 13.406 1.00 93.62 214 ILE A N 1
ATOM 1721 C CA . ILE A 1 214 ? -9.959 4.045 14.553 1.00 93.62 214 ILE A CA 1
ATOM 1722 C C . ILE A 1 214 ? -10.970 5.098 14.096 1.00 93.62 214 ILE A C 1
ATOM 1724 O O . ILE A 1 214 ? -12.137 5.049 14.498 1.00 93.62 214 ILE A O 1
ATOM 1728 N N . SER A 1 215 ? -10.533 6.054 13.271 1.00 93.25 215 SER A N 1
ATOM 1729 C CA . SER A 1 215 ? -11.400 7.103 12.727 1.00 93.25 215 SER A CA 1
ATOM 1730 C C . SER A 1 215 ? -12.553 6.492 11.930 1.00 93.25 215 SER A C 1
ATOM 1732 O O . SER A 1 215 ? -13.723 6.808 12.168 1.00 93.25 215 SER A O 1
ATOM 1734 N N . LYS A 1 216 ? -12.237 5.523 11.062 1.00 93.75 216 LYS A N 1
ATOM 1735 C CA . LYS A 1 216 ? -13.223 4.833 10.237 1.00 93.75 216 LYS A CA 1
ATOM 1736 C C . LYS A 1 216 ? -14.252 4.073 11.065 1.00 93.75 216 LYS A C 1
ATOM 1738 O O . LYS A 1 216 ? -15.449 4.299 10.893 1.00 93.75 216 LYS A O 1
ATOM 1743 N N . LEU A 1 217 ? -13.806 3.225 11.987 1.00 95.94 217 LEU A N 1
ATOM 1744 C CA . LEU A 1 217 ? -14.682 2.439 12.858 1.00 95.94 217 LEU A CA 1
ATOM 1745 C C . LEU A 1 217 ? -15.576 3.344 13.712 1.00 95.94 217 LEU A C 1
ATOM 1747 O O . LEU A 1 217 ? -16.775 3.096 13.825 1.00 95.94 217 LEU A O 1
ATOM 1751 N N . THR A 1 218 ? -15.023 4.443 14.237 1.00 94.69 218 THR A N 1
ATOM 1752 C CA . THR A 1 218 ? -15.797 5.443 14.991 1.00 94.69 218 THR A CA 1
ATOM 1753 C C . THR A 1 218 ? -16.895 6.058 14.122 1.00 94.69 218 THR A C 1
ATOM 1755 O O . THR A 1 218 ? -18.040 6.139 14.562 1.00 94.69 218 THR A O 1
ATOM 1758 N N . SER A 1 219 ? -16.580 6.435 12.876 1.00 94.06 219 SER A N 1
ATOM 1759 C CA . SER A 1 219 ? -17.551 7.039 11.949 1.00 94.06 219 SER A CA 1
ATOM 1760 C C . SER A 1 219 ? -18.720 6.115 11.582 1.00 94.06 219 SER A C 1
ATOM 1762 O O . SER A 1 219 ? -19.790 6.595 11.223 1.00 94.06 219 SER A O 1
ATOM 1764 N N . LEU A 1 220 ? -18.528 4.799 11.706 1.00 94.38 220 LEU A N 1
ATOM 1765 C CA . LEU A 1 220 ? -19.540 3.775 11.439 1.00 94.38 220 LEU A CA 1
ATOM 1766 C C . LEU A 1 220 ? -20.251 3.286 12.711 1.00 94.38 220 LEU A C 1
ATOM 1768 O O . LEU A 1 220 ? -21.016 2.330 12.654 1.00 94.38 220 LEU A O 1
ATOM 1772 N N . GLY A 1 221 ? -19.980 3.890 13.873 1.00 95.00 221 GLY A N 1
ATOM 1773 C CA . GLY A 1 221 ? -20.570 3.470 15.148 1.00 95.00 221 GLY A CA 1
ATOM 1774 C C . GLY A 1 221 ? -19.978 2.183 15.739 1.00 95.00 221 GLY A C 1
ATOM 1775 O O . GLY A 1 221 ? -20.467 1.702 16.761 1.00 95.00 221 GLY A O 1
ATOM 1776 N N . ARG A 1 222 ? -18.886 1.644 15.177 1.00 95.94 222 ARG A N 1
ATOM 1777 C CA . ARG A 1 222 ? -18.150 0.468 15.691 1.00 95.94 222 ARG A CA 1
ATOM 1778 C C . ARG A 1 222 ? -17.209 0.872 16.835 1.00 95.94 222 ARG A C 1
ATOM 1780 O O . ARG A 1 222 ? -15.999 0.656 16.799 1.00 95.94 222 ARG A O 1
ATOM 1787 N N . VAL A 1 223 ? -17.772 1.514 17.862 1.00 94.25 223 VAL A N 1
ATOM 1788 C CA . VAL A 1 223 ? -17.019 2.200 18.932 1.00 94.25 223 VAL A CA 1
ATOM 1789 C C . VAL A 1 223 ? -16.195 1.228 19.778 1.00 94.25 223 VAL A C 1
ATOM 1791 O O . VAL A 1 223 ? -15.093 1.575 20.196 1.00 94.25 223 VAL A O 1
ATOM 1794 N N . ARG A 1 224 ? -16.692 0.006 20.005 1.00 94.69 224 ARG A N 1
ATOM 1795 C CA . ARG A 1 224 ? -15.972 -1.021 20.773 1.00 94.69 224 ARG A CA 1
ATOM 1796 C C . ARG A 1 224 ? -14.658 -1.418 20.099 1.00 94.69 224 ARG A C 1
ATOM 1798 O O . ARG A 1 224 ? -13.616 -1.364 20.736 1.00 94.69 224 ARG A O 1
ATOM 1805 N N . GLU A 1 225 ? -14.697 -1.733 18.810 1.00 94.19 225 GLU A N 1
ATOM 1806 C CA . GLU A 1 225 ? -13.498 -2.102 18.046 1.00 94.19 225 GLU A CA 1
ATOM 1807 C C . GLU A 1 225 ? -12.511 -0.932 17.948 1.00 94.19 225 GLU A C 1
ATOM 1809 O O . GLU A 1 225 ? -11.302 -1.102 18.096 1.00 94.19 225 GLU A O 1
ATOM 1814 N N . ALA A 1 226 ? -13.022 0.294 17.780 1.00 93.44 226 ALA A N 1
ATOM 1815 C CA . ALA A 1 226 ? -12.189 1.492 17.829 1.00 93.44 226 ALA A CA 1
ATOM 1816 C C . ALA A 1 226 ? -11.507 1.673 19.200 1.00 93.44 226 ALA A C 1
ATOM 1818 O O . ALA A 1 226 ? -10.364 2.126 19.260 1.00 93.44 226 ALA A O 1
ATOM 1819 N N . ALA A 1 227 ? -12.186 1.332 20.301 1.00 91.06 227 ALA A N 1
ATOM 1820 C CA . ALA A 1 227 ? -11.624 1.395 21.648 1.00 91.06 227 ALA A CA 1
ATOM 1821 C C . ALA A 1 227 ? -10.552 0.319 21.882 1.00 91.06 227 ALA A C 1
ATOM 1823 O O . ALA A 1 227 ? -9.510 0.635 22.452 1.00 91.06 227 ALA A O 1
ATOM 1824 N N . GLU A 1 228 ? -10.760 -0.905 21.389 1.00 92.06 228 GLU A N 1
ATOM 1825 C CA . GLU A 1 228 ? -9.769 -1.992 21.444 1.00 92.06 228 GLU A CA 1
ATOM 1826 C C . GLU A 1 228 ? -8.471 -1.593 20.715 1.00 92.06 228 GLU A C 1
ATOM 1828 O O . GLU A 1 228 ? -7.376 -1.727 21.265 1.00 92.06 228 GLU A O 1
ATOM 1833 N N . LEU A 1 229 ? -8.577 -0.968 19.536 1.00 89.88 229 LEU A N 1
ATOM 1834 C CA . LEU A 1 229 ? -7.410 -0.438 18.818 1.00 89.88 229 LEU A CA 1
ATOM 1835 C C . LEU A 1 229 ? -6.707 0.707 19.566 1.00 89.88 229 LEU A C 1
ATOM 1837 O O . LEU A 1 229 ? -5.478 0.791 19.539 1.00 89.88 229 LEU A O 1
ATOM 1841 N N . ARG A 1 230 ? -7.455 1.594 20.240 1.00 87.44 230 ARG A N 1
ATOM 1842 C CA . ARG A 1 230 ? -6.868 2.666 21.072 1.00 87.44 230 ARG A CA 1
ATOM 1843 C C . ARG A 1 230 ? -6.131 2.097 22.282 1.00 87.44 230 ARG A C 1
ATOM 1845 O O . ARG A 1 230 ? -5.040 2.566 22.598 1.00 87.44 230 ARG A O 1
ATOM 1852 N N . ALA A 1 231 ? -6.690 1.083 22.939 1.00 84.94 231 ALA A N 1
ATOM 1853 C CA . ALA A 1 231 ? -6.040 0.418 24.064 1.00 84.94 231 ALA A CA 1
ATOM 1854 C C . ALA A 1 231 ? -4.679 -0.161 23.641 1.00 84.94 231 ALA A C 1
ATOM 1856 O O . ALA A 1 231 ? -3.662 0.174 24.248 1.00 84.94 231 ALA A O 1
ATOM 1857 N N . GLY A 1 232 ? -4.635 -0.869 22.504 1.00 77.19 232 GLY A N 1
ATOM 1858 C CA . GLY A 1 232 ? -3.394 -1.411 21.940 1.00 77.19 232 GLY A CA 1
ATOM 1859 C C . GLY A 1 232 ? -2.330 -0.360 21.574 1.00 77.19 232 GLY A C 1
ATOM 1860 O O . GLY A 1 232 ? -1.140 -0.668 21.572 1.00 77.19 232 GLY A O 1
ATOM 1861 N N . MET A 1 233 ? -2.709 0.900 21.312 1.00 74.38 233 MET A N 1
ATOM 1862 C CA . MET A 1 233 ? -1.735 1.999 21.165 1.00 74.38 233 MET A CA 1
ATOM 1863 C C . MET A 1 233 ? -1.086 2.376 22.493 1.00 74.38 233 MET A C 1
ATOM 1865 O O . MET A 1 233 ? 0.121 2.594 22.552 1.00 74.38 233 MET A O 1
ATOM 1869 N N . THR A 1 234 ? -1.895 2.463 23.546 1.00 61.56 234 THR A N 1
ATOM 1870 C CA . THR A 1 234 ? -1.473 2.910 24.881 1.00 61.56 234 THR A CA 1
ATOM 1871 C C . THR A 1 234 ? -0.537 1.897 25.546 1.00 61.56 234 THR A C 1
ATOM 1873 O O . THR A 1 234 ? 0.353 2.271 26.308 1.00 61.56 234 THR A O 1
ATOM 1876 N N . GLU A 1 235 ? -0.711 0.617 25.218 1.00 58.78 235 GLU A N 1
ATOM 1877 C CA . GLU A 1 235 ? 0.104 -0.501 25.705 1.00 58.78 235 GLU A CA 1
ATOM 1878 C C . GLU A 1 235 ? 1.370 -0.751 24.868 1.00 58.78 235 GLU A C 1
ATOM 1880 O O . GLU A 1 235 ? 2.252 -1.503 25.283 1.00 58.78 235 GLU A O 1
ATOM 1885 N N . SER A 1 236 ? 1.508 -0.111 23.702 1.00 60.97 236 SER A N 1
ATOM 1886 C CA . SER A 1 236 ? 2.675 -0.298 22.841 1.00 60.97 236 SER A CA 1
ATOM 1887 C C . SER A 1 236 ? 3.919 0.347 23.464 1.00 60.97 236 SER A C 1
ATOM 1889 O O . SER A 1 236 ? 4.146 1.553 23.352 1.00 60.97 236 SER A O 1
ATOM 1891 N N . ALA A 1 237 ? 4.756 -0.479 24.100 1.00 55.81 237 ALA A N 1
ATOM 1892 C CA . ALA A 1 237 ? 6.034 -0.076 24.696 1.00 55.81 237 ALA A CA 1
ATOM 1893 C C . ALA A 1 237 ? 6.926 0.711 23.717 1.00 55.81 237 ALA A C 1
ATOM 1895 O O . ALA A 1 237 ? 7.592 1.660 24.120 1.00 55.81 237 ALA A O 1
ATOM 1896 N N . PHE A 1 238 ? 6.855 0.385 22.424 1.00 57.28 238 PHE A N 1
ATOM 1897 C CA . PHE A 1 238 ? 7.627 1.055 21.386 1.00 57.28 238 PHE A CA 1
ATOM 1898 C C . PHE A 1 238 ? 7.096 2.455 21.040 1.00 57.28 238 PHE A C 1
ATOM 1900 O O . PHE A 1 238 ? 7.908 3.347 20.849 1.00 57.28 238 PHE A O 1
ATOM 1907 N N . LEU A 1 239 ? 5.775 2.706 21.014 1.00 56.38 239 LEU A N 1
ATOM 1908 C CA . LEU A 1 239 ? 5.242 4.072 20.815 1.00 56.38 239 LEU A CA 1
ATOM 1909 C C . LEU A 1 239 ? 5.636 5.008 21.968 1.00 56.38 239 LEU A C 1
ATOM 1911 O O . LEU A 1 239 ? 5.866 6.197 21.759 1.00 56.38 239 LEU A O 1
ATOM 1915 N N . ARG A 1 240 ? 5.759 4.455 23.179 1.00 58.53 240 ARG A N 1
ATOM 1916 C CA . ARG A 1 240 ? 6.345 5.144 24.336 1.00 58.53 240 ARG A CA 1
ATOM 1917 C C . ARG A 1 240 ? 7.836 5.428 24.150 1.00 58.53 240 ARG A C 1
ATOM 1919 O O . ARG A 1 240 ? 8.280 6.522 24.474 1.00 58.53 240 ARG A O 1
ATOM 1926 N N . GLU A 1 241 ? 8.589 4.463 23.633 1.00 57.62 241 GLU A N 1
ATOM 1927 C CA . GLU A 1 241 ? 10.026 4.590 23.360 1.00 57.62 241 GLU A CA 1
ATOM 1928 C C . GLU A 1 241 ? 10.308 5.619 22.252 1.00 57.62 241 GLU A C 1
ATOM 1930 O O . GLU A 1 241 ? 11.107 6.522 22.467 1.00 57.62 241 GLU A O 1
ATOM 1935 N N . THR A 1 242 ? 9.557 5.594 21.141 1.00 57.81 242 THR A N 1
ATOM 1936 C CA . THR A 1 242 ? 9.700 6.580 20.048 1.00 57.81 242 THR A CA 1
ATOM 1937 C C . THR A 1 242 ? 9.358 7.994 20.517 1.00 57.81 242 THR A C 1
ATOM 1939 O O . THR A 1 242 ? 10.055 8.939 20.173 1.00 57.81 242 THR A O 1
ATOM 1942 N N . HIS A 1 243 ? 8.321 8.147 21.349 1.00 56.16 243 HIS A N 1
ATOM 1943 C CA . HIS A 1 243 ? 7.976 9.435 21.955 1.00 56.16 243 HIS A CA 1
ATOM 1944 C C . HIS A 1 243 ? 9.082 9.954 22.891 1.00 56.16 243 HIS A C 1
ATOM 1946 O O . HIS A 1 243 ? 9.339 11.153 22.932 1.00 56.16 243 HIS A O 1
ATOM 1952 N N . ASN A 1 244 ? 9.753 9.076 23.641 1.00 55.78 244 ASN A N 1
ATOM 1953 C CA . ASN A 1 244 ? 10.848 9.468 24.530 1.00 55.78 244 ASN A CA 1
ATOM 1954 C C . ASN A 1 244 ? 12.141 9.804 23.766 1.00 55.78 244 ASN A C 1
ATOM 1956 O O . ASN A 1 244 ? 12.850 10.724 24.167 1.00 55.78 244 ASN A O 1
ATOM 1960 N N . GLU A 1 245 ? 12.436 9.097 22.673 1.00 61.12 245 GLU A N 1
ATOM 1961 C CA . GLU A 1 245 ? 13.591 9.371 21.807 1.00 61.12 245 GLU A CA 1
ATOM 1962 C C . GLU A 1 245 ? 13.409 10.664 20.995 1.00 61.12 245 GLU A C 1
ATOM 1964 O O . GLU A 1 245 ? 14.309 11.503 21.001 1.00 61.12 245 GLU A O 1
ATOM 1969 N N . ASP A 1 246 ? 12.229 10.895 20.400 1.00 53.97 246 ASP A N 1
ATOM 1970 C CA . ASP A 1 246 ? 11.913 12.151 19.695 1.00 53.97 246 ASP A CA 1
ATOM 1971 C C . ASP A 1 246 ? 11.991 13.364 20.657 1.00 53.97 246 ASP A C 1
ATOM 1973 O O . ASP A 1 246 ? 12.460 14.442 20.283 1.00 53.97 246 ASP A O 1
ATOM 1977 N N . LEU A 1 247 ? 11.597 13.190 21.930 1.00 50.22 247 LEU A N 1
ATOM 1978 C CA . LEU A 1 247 ? 11.764 14.210 22.974 1.00 50.22 247 LEU A CA 1
ATOM 1979 C C . LEU A 1 247 ? 13.232 14.410 23.390 1.00 50.22 247 LEU A C 1
ATOM 1981 O O . LEU A 1 247 ? 13.639 15.544 23.658 1.00 50.22 247 LEU A O 1
ATOM 1985 N N . GLY A 1 248 ? 14.034 13.344 23.416 1.00 45.94 248 GLY A N 1
ATOM 1986 C CA . GLY A 1 248 ? 15.472 13.408 23.685 1.00 45.94 248 GLY A CA 1
ATOM 1987 C C . GLY A 1 248 ? 16.241 14.195 22.618 1.00 45.94 248 GLY A C 1
ATOM 1988 O O . GLY A 1 248 ? 17.052 15.054 22.964 1.00 45.94 248 GLY A O 1
ATOM 1989 N N . GLU A 1 249 ? 15.923 13.986 21.336 1.00 46.84 249 GLU A N 1
ATOM 1990 C CA . GLU A 1 249 ? 16.524 14.721 20.209 1.00 46.84 249 GLU A CA 1
ATOM 1991 C C . GLU A 1 249 ? 16.165 16.221 20.226 1.00 46.84 249 GLU A C 1
ATOM 1993 O O . GLU A 1 249 ? 17.008 17.074 19.930 1.00 46.84 249 GLU A O 1
ATOM 1998 N N . THR A 1 250 ? 14.945 16.5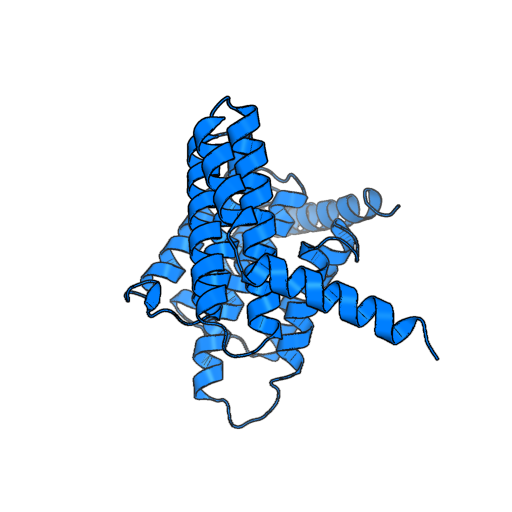85 20.650 1.00 41.09 250 THR A N 1
ATOM 1999 C CA . THR A 1 250 ? 14.575 18.006 20.819 1.00 41.09 250 THR A CA 1
ATOM 2000 C C . THR A 1 250 ? 15.286 18.699 21.982 1.00 41.09 250 THR A C 1
ATOM 2002 O O . THR A 1 250 ? 15.490 19.912 21.929 1.00 41.09 250 THR A O 1
ATOM 2005 N N . GLN A 1 251 ? 15.709 17.963 23.014 1.00 40.06 251 GLN A N 1
ATOM 2006 C CA . GLN A 1 251 ? 16.477 18.534 24.125 1.00 40.06 251 GLN A CA 1
ATOM 2007 C C . GLN A 1 251 ? 17.974 18.660 23.803 1.00 40.06 251 GLN A C 1
ATOM 2009 O O . GLN A 1 251 ? 18.611 19.601 24.275 1.00 40.06 251 GLN A O 1
ATOM 2014 N N . SER A 1 252 ? 18.535 17.791 22.953 1.00 41.09 252 SER A N 1
ATOM 2015 C CA . SER A 1 252 ? 19.952 17.861 22.559 1.00 41.09 252 SER A CA 1
ATOM 2016 C C . SER A 1 252 ? 20.283 18.979 21.564 1.00 41.09 252 SER A C 1
ATOM 2018 O O . SER A 1 252 ? 21.438 19.380 21.474 1.00 41.09 252 SER A O 1
ATOM 2020 N N . HIS A 1 253 ? 19.295 19.516 20.840 1.00 39.78 253 HIS A N 1
ATOM 2021 C CA . HIS A 1 253 ? 19.482 20.649 19.918 1.00 39.78 253 HIS A CA 1
ATOM 2022 C C . HIS A 1 253 ? 19.096 22.019 20.507 1.00 39.78 253 HIS A C 1
ATOM 2024 O O . HIS A 1 253 ? 19.219 23.034 19.826 1.00 39.78 253 HIS A O 1
ATOM 2030 N N . GLY A 1 254 ? 18.654 22.064 21.770 1.00 35.94 254 GLY A N 1
ATOM 2031 C CA . GLY A 1 254 ? 18.319 23.299 22.493 1.00 35.94 254 GLY A CA 1
ATOM 2032 C C . GLY A 1 254 ? 19.407 23.808 23.446 1.00 35.94 254 GLY A C 1
ATOM 2033 O O . GLY A 1 254 ? 19.194 24.813 24.121 1.00 35.94 254 GLY A O 1
ATOM 2034 N N . LEU A 1 255 ? 20.550 23.121 23.532 1.00 40.94 255 LEU A N 1
ATOM 2035 C CA . LEU A 1 255 ? 21.679 23.485 24.391 1.00 40.94 255 LEU A CA 1
ATOM 2036 C C . LEU A 1 255 ? 23.003 23.324 23.629 1.00 40.94 255 LEU A C 1
ATOM 2038 O O . LEU A 1 255 ? 23.771 22.397 23.881 1.00 40.94 255 LEU A O 1
ATOM 2042 N N . SER A 1 256 ? 23.268 24.240 22.699 1.00 34.59 256 SER A N 1
ATOM 2043 C CA . SER A 1 256 ? 24.628 24.572 22.251 1.00 34.59 256 SER A CA 1
ATOM 2044 C C . SER A 1 256 ? 24.723 26.053 21.930 1.00 34.59 256 SER A C 1
ATOM 2046 O O . SER A 1 256 ? 23.909 26.489 21.083 1.00 34.59 256 SER A O 1
#

Sequence (256 aa):
MYTTENGEILQRYLIHLSRMLDIKYPGQPISFAAAAMQQLFDKQADQVDYSTLYTIQRIVADCYTHIRGECDLNSILASNRVISSMANHDERVMYYRILHKNFQYHRLANIVIDTASSLRLPRNEYSALYEKGIFLLAAANPASREDWGLDGLRLLGTYHESMARALSLEDKDSEIFHLQESLSLDEVASRKAQDWGSRRLSTQLALSTRIKLISKLTSLGRVREAAELRAGMTESAFLRETHNEDLGETQSHGLS

Mean predicted aligned error: 11.93 Å

Radius of gyration: 19.28 Å; Cα contacts (8 Å, |Δi|>4): 245; chains: 1; bounding box: 50×46×55 Å

Solvent-accessible surface area (backbone atoms only — not comparable to full-atom values): 13684 Å² total; per-residue (Å²): 145,66,61,60,71,58,44,49,51,54,50,50,50,34,41,48,51,12,62,75,68,76,43,93,45,53,35,48,62,46,53,49,51,24,52,49,28,48,45,32,47,76,74,45,62,83,79,60,57,68,69,58,53,49,51,51,46,45,56,51,23,52,50,38,23,53,46,64,25,70,83,32,66,66,20,43,50,38,45,51,54,48,52,58,66,60,76,68,75,62,86,90,44,67,72,60,44,56,62,48,50,36,53,48,26,51,50,48,20,52,53,45,48,51,52,43,59,74,68,69,39,80,66,93,52,55,61,62,51,35,52,50,50,48,49,54,55,45,66,76,47,79,62,58,78,94,70,55,54,61,67,60,32,49,50,48,16,50,38,25,44,51,38,15,61,72,29,58,87,79,34,67,66,60,18,50,50,24,35,51,53,16,28,55,28,18,49,52,31,24,72,65,37,86,50,66,69,55,21,53,51,23,43,53,50,23,51,53,39,47,52,53,46,31,53,51,30,45,77,72,68,40,48,67,64,25,48,55,57,51,51,56,54,77,69,33,66,61,63,55,48,52,54,53,49,59,52,49,56,58,56,64,74,72,70,126

Organism: NCBI:txid1216348